Protein AF-A0A968IS50-F1 (afdb_monomer_lite)

pLDDT: mean 75.85, std 24.73, range [32.38, 98.12]

Structure (mmCIF, N/CA/C/O backbone):
data_AF-A0A968IS50-F1
#
_entry.id   AF-A0A968IS50-F1
#
loop_
_atom_site.group_PDB
_atom_site.id
_atom_site.type_symbol
_atom_site.label_atom_id
_atom_site.label_alt_id
_atom_site.label_comp_id
_atom_site.label_asym_id
_atom_site.label_entity_id
_atom_site.label_seq_id
_atom_site.pdbx_PDB_ins_code
_atom_site.Cartn_x
_atom_site.Cartn_y
_atom_site.Cartn_z
_atom_site.occupancy
_atom_site.B_iso_or_equiv
_atom_site.auth_seq_id
_atom_site.auth_comp_id
_atom_site.auth_asym_id
_atom_site.auth_atom_id
_atom_site.pdbx_PDB_model_num
ATOM 1 N N . MET A 1 1 ? 57.227 -12.749 28.301 1.00 44.41 1 MET A N 1
ATOM 2 C CA . MET A 1 1 ? 56.629 -11.905 27.247 1.00 44.41 1 MET A CA 1
ATOM 3 C C . MET A 1 1 ? 55.678 -12.750 26.405 1.00 44.41 1 MET A C 1
ATOM 5 O O . MET A 1 1 ? 56.163 -13.455 25.531 1.00 44.41 1 MET A O 1
ATOM 9 N N . PRO A 1 2 ? 54.362 -12.760 26.683 1.00 42.28 2 PRO A N 1
ATOM 10 C CA . PRO A 1 2 ? 53.394 -13.285 25.722 1.00 42.28 2 PRO A CA 1
ATOM 11 C C . PRO A 1 2 ? 52.249 -12.286 25.500 1.00 42.28 2 PRO A C 1
ATOM 13 O O . PRO A 1 2 ? 51.474 -12.043 26.417 1.00 42.28 2 PRO A O 1
ATOM 16 N N . ASN A 1 3 ? 52.130 -11.700 24.305 1.00 40.44 3 ASN A N 1
ATOM 17 C CA . ASN A 1 3 ? 50.865 -11.103 23.854 1.00 40.44 3 ASN A CA 1
ATOM 18 C C . ASN A 1 3 ? 50.879 -10.799 22.346 1.00 40.44 3 ASN A C 1
ATOM 20 O O . ASN A 1 3 ? 50.927 -9.649 21.933 1.00 40.44 3 ASN A O 1
ATOM 24 N N . GLU A 1 4 ? 50.805 -11.839 21.513 1.00 49.12 4 GLU A N 1
ATOM 25 C CA . GLU A 1 4 ? 50.545 -11.689 20.066 1.00 49.12 4 GLU A CA 1
ATOM 26 C C . GLU A 1 4 ? 49.512 -12.695 19.522 1.00 49.12 4 GLU A C 1
ATOM 28 O O . GLU A 1 4 ? 49.419 -12.933 18.323 1.00 49.12 4 GLU A O 1
ATOM 33 N N . VAL A 1 5 ? 48.666 -13.272 20.385 1.00 49.69 5 VAL A N 1
ATOM 34 C CA . VAL A 1 5 ? 47.611 -14.217 19.949 1.00 49.69 5 VAL A CA 1
ATOM 35 C C . VAL A 1 5 ? 46.210 -13.575 19.929 1.00 49.69 5 VAL A C 1
ATOM 37 O O . VAL A 1 5 ? 45.271 -14.131 19.369 1.00 49.69 5 VAL A O 1
ATOM 40 N N . SER A 1 6 ? 46.049 -12.347 20.434 1.00 51.12 6 SER A N 1
ATOM 41 C CA . SER A 1 6 ? 44.728 -11.733 20.666 1.00 51.12 6 SER A CA 1
ATOM 42 C C . SER A 1 6 ? 44.256 -10.748 19.579 1.00 51.12 6 SER A C 1
ATOM 44 O O . SER A 1 6 ? 43.566 -9.777 19.872 1.00 51.12 6 SER A O 1
ATOM 46 N N . GLN A 1 7 ? 44.638 -10.949 18.311 1.00 45.88 7 GLN A N 1
ATOM 47 C CA . GLN A 1 7 ? 44.128 -10.117 17.199 1.00 45.88 7 GLN A CA 1
ATOM 48 C C . GLN A 1 7 ? 43.572 -10.898 15.997 1.00 45.88 7 GLN A C 1
ATOM 50 O O . GLN A 1 7 ? 42.882 -10.309 15.165 1.00 45.88 7 GLN A O 1
ATOM 55 N N . LYS A 1 8 ? 43.778 -12.221 15.908 1.00 42.91 8 LYS A N 1
ATOM 56 C CA . LYS A 1 8 ? 43.176 -13.038 14.834 1.00 42.91 8 LYS A CA 1
ATOM 57 C C . LYS A 1 8 ? 41.708 -13.403 15.098 1.00 42.91 8 LYS A C 1
ATOM 59 O O . LYS A 1 8 ? 40.912 -13.370 14.166 1.00 42.91 8 LYS A O 1
ATOM 64 N N . GLY A 1 9 ? 41.320 -13.612 16.360 1.00 37.09 9 GLY A N 1
ATOM 65 C CA . GLY A 1 9 ? 39.945 -13.994 16.725 1.00 37.09 9 GLY A CA 1
ATOM 66 C C . GLY A 1 9 ? 38.881 -12.914 16.481 1.00 37.09 9 GLY A C 1
ATOM 67 O O . GLY A 1 9 ? 37.734 -13.236 16.204 1.00 37.09 9 GLY A O 1
ATOM 68 N N . GLN A 1 10 ? 39.248 -11.627 16.491 1.00 39.91 10 GLN A N 1
ATOM 69 C CA . GLN A 1 10 ? 38.284 -10.531 16.295 1.00 39.91 10 GLN A CA 1
ATOM 70 C C . GLN A 1 10 ? 38.042 -10.154 14.823 1.00 39.91 10 GLN A C 1
ATOM 72 O O . GLN A 1 10 ? 37.108 -9.405 14.526 1.00 39.91 10 GLN A O 1
ATOM 77 N N . LYS A 1 11 ? 38.871 -10.641 13.888 1.00 40.41 11 LYS A N 1
ATOM 78 C CA . LYS A 1 11 ? 38.694 -10.385 12.448 1.00 40.41 11 LYS A CA 1
ATOM 79 C C . LYS A 1 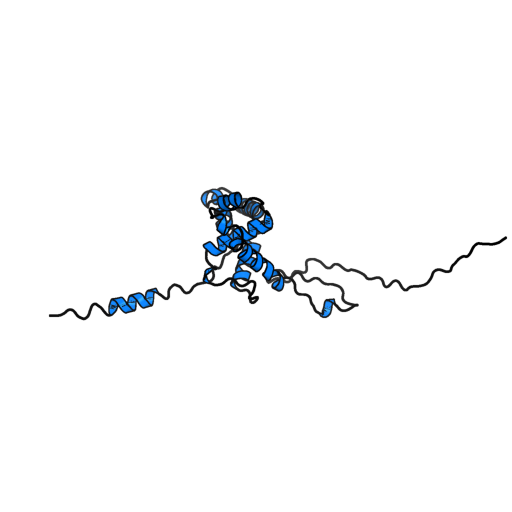11 ? 37.790 -11.423 11.781 1.00 40.41 11 LYS A C 1
ATOM 81 O O . LYS A 1 11 ? 37.026 -11.058 10.893 1.00 40.41 11 LYS A O 1
ATOM 86 N N . GLU A 1 12 ? 37.811 -12.665 12.256 1.00 41.47 12 GLU A N 1
ATOM 87 C CA . GLU A 1 12 ? 36.951 -13.739 11.739 1.00 41.47 12 GLU A CA 1
ATOM 88 C C . GLU A 1 12 ? 35.520 -13.647 12.297 1.00 41.47 12 GLU A C 1
ATOM 90 O O . GLU A 1 12 ? 34.552 -13.814 11.554 1.00 41.47 12 GLU A O 1
ATOM 95 N N . GLU A 1 13 ? 35.351 -13.222 13.553 1.00 40.06 13 GLU A N 1
ATOM 96 C CA . GLU A 1 13 ? 34.021 -13.032 14.154 1.00 40.06 13 GLU A CA 1
ATOM 97 C C . GLU A 1 13 ? 33.246 -11.847 13.538 1.00 40.06 13 GLU A C 1
ATOM 99 O O . GLU A 1 13 ? 32.019 -11.873 13.429 1.00 40.06 13 GLU A O 1
ATOM 104 N N . LYS A 1 14 ? 33.954 -10.836 13.012 1.00 43.31 14 LYS A N 1
ATOM 105 C CA . LYS A 1 14 ? 33.337 -9.728 12.256 1.00 43.31 14 LYS A CA 1
ATOM 106 C C . LYS A 1 14 ? 32.993 -10.083 10.808 1.00 43.31 14 LYS A C 1
ATOM 108 O O . LYS A 1 14 ? 32.158 -9.405 10.213 1.00 43.31 14 LYS A O 1
ATOM 113 N N . GLN A 1 15 ? 33.587 -11.133 10.241 1.00 42.47 15 GLN A N 1
ATOM 114 C CA . GLN A 1 15 ? 33.225 -11.616 8.905 1.00 42.47 15 GLN A CA 1
ATOM 115 C C . GLN A 1 15 ? 32.033 -12.579 8.948 1.00 42.47 15 GLN A C 1
ATOM 117 O O . GLN A 1 15 ? 31.202 -12.554 8.043 1.00 42.47 15 GLN A O 1
ATOM 122 N N . HIS A 1 16 ? 31.859 -13.333 10.037 1.00 38.19 16 HIS A N 1
ATOM 123 C CA . HIS A 1 16 ? 30.735 -14.264 10.179 1.00 38.19 16 HIS A CA 1
ATOM 124 C C . HIS A 1 16 ? 29.409 -13.598 10.605 1.00 38.19 16 HIS A C 1
ATOM 126 O O . HIS A 1 16 ? 28.332 -14.155 10.379 1.00 38.19 16 HIS A O 1
ATOM 132 N N . LEU A 1 17 ? 29.462 -12.378 11.157 1.00 39.44 17 LEU A N 1
ATOM 133 C CA . LEU A 1 17 ? 28.282 -11.567 11.495 1.00 39.44 17 LEU A CA 1
ATOM 134 C C . LEU A 1 17 ? 27.829 -10.624 10.359 1.00 39.44 17 LEU A C 1
ATOM 136 O O . LEU A 1 17 ? 26.846 -9.905 10.516 1.00 39.44 17 LEU A O 1
ATOM 140 N N . SER A 1 18 ? 28.520 -10.640 9.212 1.00 42.34 18 SER A N 1
ATOM 141 C CA . SER A 1 18 ? 28.126 -9.922 7.986 1.00 42.34 18 SER A CA 1
ATOM 142 C C . SER A 1 18 ? 27.192 -10.756 7.089 1.00 42.34 18 SER A C 1
ATOM 144 O O . SER A 1 18 ? 26.430 -10.218 6.288 1.00 42.34 18 SER A O 1
ATOM 146 N N . SER A 1 19 ? 27.159 -12.077 7.284 1.00 42.00 19 SER A N 1
ATOM 147 C CA . SER A 1 19 ? 26.345 -13.015 6.494 1.00 42.00 19 SER A CA 1
ATOM 148 C C . SER A 1 19 ? 24.896 -13.176 6.984 1.00 42.00 19 SER A C 1
ATOM 150 O O . SER A 1 19 ? 24.180 -14.044 6.497 1.00 42.00 19 SER A O 1
ATOM 152 N N . ARG A 1 20 ? 24.431 -12.345 7.933 1.00 41.56 20 ARG A N 1
ATOM 153 C CA . ARG A 1 20 ? 23.026 -12.315 8.401 1.00 41.56 20 ARG A CA 1
ATOM 154 C C . ARG A 1 20 ? 22.131 -11.292 7.688 1.00 41.56 20 ARG A C 1
ATOM 156 O O . ARG A 1 20 ? 20.961 -11.190 8.029 1.00 41.56 20 ARG A O 1
ATOM 163 N N . ASN A 1 21 ? 22.646 -10.584 6.682 1.00 45.53 21 ASN A N 1
ATOM 164 C CA . ASN A 1 21 ? 21.841 -9.804 5.733 1.00 45.53 21 ASN A CA 1
ATOM 165 C C . ASN A 1 21 ? 21.708 -10.551 4.399 1.00 45.53 21 ASN A C 1
ATOM 167 O O . ASN A 1 21 ? 21.919 -9.987 3.326 1.00 45.53 21 ASN A O 1
ATOM 171 N N . VAL A 1 22 ? 21.353 -11.834 4.457 1.00 48.97 22 VAL A N 1
ATOM 172 C CA . VAL A 1 22 ? 20.639 -12.435 3.331 1.00 48.97 22 VAL A CA 1
ATOM 173 C C . VAL A 1 22 ? 19.292 -11.721 3.324 1.00 48.97 22 VAL A C 1
ATOM 175 O O . VAL A 1 22 ? 18.527 -11.826 4.278 1.00 48.97 22 VAL A O 1
ATOM 178 N N . LEU A 1 23 ? 19.107 -10.843 2.341 1.00 53.31 23 LEU A N 1
ATOM 179 C CA . LEU A 1 23 ? 17.986 -9.914 2.227 1.00 53.31 23 LEU A CA 1
ATOM 180 C C . LEU A 1 23 ? 16.688 -10.677 1.924 1.00 53.31 23 LEU A C 1
ATOM 182 O O . LEU A 1 23 ? 16.150 -10.548 0.833 1.00 53.31 23 LEU A O 1
ATOM 186 N N . ASP A 1 24 ? 16.200 -11.502 2.846 1.00 59.88 24 ASP A N 1
ATOM 187 C CA . ASP A 1 24 ? 14.979 -12.268 2.628 1.00 59.88 24 ASP A CA 1
ATOM 188 C C . ASP A 1 24 ? 13.841 -11.323 2.245 1.00 59.88 24 ASP A C 1
ATOM 190 O O . ASP A 1 24 ? 13.518 -10.362 2.953 1.00 59.88 24 ASP A O 1
ATOM 194 N N . ALA A 1 25 ? 13.272 -11.588 1.070 1.00 67.50 25 ALA A N 1
ATOM 195 C CA . ALA A 1 25 ? 12.112 -10.884 0.573 1.00 67.50 25 ALA A CA 1
ATOM 196 C C . ALA A 1 25 ? 11.039 -10.877 1.662 1.00 67.50 25 ALA A C 1
ATOM 198 O O . ALA A 1 25 ? 10.717 -11.909 2.253 1.00 67.50 25 ALA A O 1
ATOM 199 N N . MET A 1 26 ? 10.479 -9.705 1.947 1.00 85.06 26 MET A N 1
ATOM 200 C CA . MET A 1 26 ? 9.452 -9.582 2.969 1.00 85.06 26 MET A CA 1
ATOM 201 C C . MET A 1 26 ? 8.155 -10.257 2.506 1.00 85.06 26 MET A C 1
ATOM 203 O O . MET A 1 26 ? 7.334 -9.643 1.822 1.00 85.06 26 MET A O 1
ATOM 207 N N . PHE A 1 27 ? 7.957 -11.514 2.895 1.00 87.69 27 PHE A N 1
ATOM 208 C CA . PHE A 1 27 ? 6.706 -12.236 2.686 1.00 87.69 27 PHE A CA 1
ATOM 209 C C . PHE A 1 27 ? 5.694 -11.852 3.759 1.00 87.69 27 PHE A C 1
ATOM 211 O O . PHE A 1 27 ? 5.976 -11.914 4.955 1.00 87.69 27 PHE A O 1
ATOM 218 N N . LEU A 1 28 ? 4.503 -11.447 3.324 1.00 93.75 28 LEU A N 1
ATOM 219 C CA . LEU A 1 28 ? 3.437 -11.012 4.216 1.00 93.75 28 LEU A CA 1
ATOM 220 C C . LEU A 1 28 ? 2.213 -11.882 4.016 1.00 93.75 28 LEU A C 1
ATOM 222 O O . LEU A 1 28 ? 1.674 -11.971 2.913 1.00 93.75 28 LEU A O 1
ATOM 226 N N . SER A 1 29 ? 1.745 -12.489 5.103 1.00 96.38 29 SER A N 1
ATOM 227 C CA . SER A 1 29 ? 0.435 -13.121 5.095 1.00 96.38 29 SER A CA 1
ATOM 228 C C . SER A 1 29 ? -0.663 -12.050 4.992 1.00 96.38 29 SER A C 1
ATOM 230 O O . SER A 1 29 ? -0.458 -10.896 5.393 1.00 96.38 29 SER A O 1
ATOM 232 N N . PRO A 1 30 ? -1.886 -12.410 4.565 1.00 97.44 30 PRO A N 1
ATOM 233 C CA . PRO A 1 30 ? -3.025 -11.493 4.610 1.00 97.44 30 PRO A CA 1
ATOM 234 C C . PRO A 1 30 ? -3.286 -10.922 6.014 1.00 97.44 30 PRO A C 1
ATOM 236 O O . PRO A 1 30 ? -3.837 -9.830 6.157 1.00 97.44 30 PRO A O 1
ATOM 239 N N . ASN A 1 31 ? -2.902 -11.653 7.067 1.00 97.12 31 ASN A N 1
ATOM 240 C CA . ASN A 1 31 ? -3.014 -11.173 8.437 1.00 97.12 31 ASN A CA 1
ATOM 241 C C . ASN A 1 31 ? -1.972 -10.095 8.758 1.00 97.12 31 ASN A C 1
ATOM 243 O O . ASN A 1 31 ? -2.325 -9.082 9.359 1.00 97.12 31 ASN A O 1
ATOM 247 N N . ASP A 1 32 ? -0.727 -10.274 8.314 1.00 96.94 32 ASP A N 1
ATOM 248 C CA . ASP A 1 32 ? 0.326 -9.269 8.488 1.00 96.94 32 ASP A CA 1
ATOM 249 C C . ASP A 1 32 ? -0.030 -7.976 7.761 1.00 96.94 32 ASP A C 1
ATOM 251 O O . ASP A 1 32 ? 0.090 -6.890 8.328 1.00 96.94 32 ASP A O 1
ATOM 255 N N . VAL A 1 33 ? -0.543 -8.092 6.533 1.00 97.94 33 VAL A N 1
ATOM 256 C CA . VAL A 1 33 ? -1.025 -6.952 5.747 1.00 97.94 33 VAL A CA 1
ATOM 257 C C . VAL A 1 33 ? -2.147 -6.215 6.471 1.00 97.94 33 VAL A C 1
ATOM 259 O O . VAL A 1 33 ? -2.103 -4.988 6.568 1.00 97.94 33 VAL A O 1
ATOM 262 N N . LEU A 1 34 ? -3.134 -6.942 7.010 1.00 98.12 34 LEU A N 1
ATOM 263 C CA . LEU A 1 34 ? -4.233 -6.347 7.771 1.00 98.12 34 LEU A CA 1
ATOM 264 C C . LEU A 1 34 ? -3.706 -5.556 8.975 1.00 98.12 34 LEU A C 1
ATOM 266 O O . LEU A 1 34 ? -4.045 -4.383 9.135 1.00 98.12 34 LEU A O 1
ATOM 270 N N . MET A 1 35 ? -2.859 -6.190 9.788 1.00 97.50 35 MET A N 1
ATOM 271 C CA . MET A 1 35 ? -2.315 -5.609 11.016 1.00 97.50 35 MET A CA 1
ATOM 272 C C . MET A 1 35 ? -1.467 -4.365 10.730 1.00 97.50 35 MET A C 1
ATOM 274 O O . MET A 1 35 ? -1.686 -3.308 11.329 1.00 97.50 35 MET A O 1
ATOM 278 N N . ARG A 1 36 ? -0.519 -4.477 9.790 1.00 97.31 36 ARG A N 1
ATOM 279 C CA . ARG A 1 36 ? 0.416 -3.401 9.426 1.00 97.31 36 ARG A CA 1
ATOM 280 C C . ARG A 1 36 ? -0.291 -2.255 8.713 1.00 97.31 36 ARG A C 1
ATOM 282 O O . ARG A 1 36 ? -0.082 -1.101 9.068 1.00 97.31 36 ARG A O 1
ATOM 289 N N . GLY A 1 37 ? -1.177 -2.554 7.762 1.00 97.12 37 GLY A N 1
ATOM 290 C CA . GLY A 1 37 ? -1.924 -1.530 7.034 1.00 97.12 37 GLY A CA 1
ATOM 291 C C . GLY A 1 37 ? -2.806 -0.684 7.950 1.00 97.12 37 GLY A C 1
ATOM 292 O O . GLY A 1 37 ? -2.776 0.540 7.871 1.00 97.12 37 GLY A O 1
ATOM 293 N N . LEU A 1 38 ? -3.532 -1.311 8.882 1.00 97.50 38 LEU A N 1
ATOM 294 C CA . LEU A 1 38 ? -4.309 -0.571 9.883 1.00 97.50 38 LEU A CA 1
ATOM 295 C C . LEU A 1 38 ? -3.406 0.267 10.800 1.00 97.50 38 LEU A C 1
ATOM 297 O O . LEU A 1 38 ? -3.716 1.429 11.073 1.00 97.50 38 LEU A O 1
ATOM 301 N N . ASN A 1 39 ? -2.253 -0.272 11.200 1.00 97.12 39 ASN A N 1
ATOM 302 C CA . ASN A 1 39 ? -1.281 0.472 11.994 1.00 97.12 39 ASN A CA 1
ATOM 303 C C . ASN A 1 39 ? -0.765 1.723 11.254 1.00 97.12 39 ASN A C 1
ATOM 305 O O . ASN A 1 39 ? -0.674 2.798 11.842 1.00 97.12 39 ASN A O 1
ATOM 309 N N . PHE A 1 40 ? -0.508 1.628 9.945 1.00 96.50 40 PHE A N 1
ATOM 310 C CA . PHE A 1 40 ? -0.043 2.760 9.134 1.00 96.50 40 PHE A CA 1
ATOM 311 C C . PHE A 1 40 ? -1.039 3.917 9.032 1.00 96.50 40 PHE A C 1
ATOM 313 O O . PHE A 1 40 ? -0.609 5.035 8.762 1.00 96.50 40 PHE A O 1
ATOM 320 N N . VAL A 1 41 ? -2.334 3.673 9.252 1.00 94.38 41 VAL A N 1
ATOM 321 C CA . VAL A 1 41 ? -3.384 4.709 9.253 1.00 94.38 41 VAL A CA 1
ATOM 322 C C . VAL A 1 41 ? -3.821 5.119 10.667 1.00 94.38 41 VAL A C 1
ATOM 324 O O . VAL A 1 41 ? -4.882 5.722 10.834 1.00 94.38 41 VAL A O 1
ATOM 327 N N . GLY A 1 42 ? -3.022 4.792 11.691 1.00 93.75 42 GLY A N 1
ATOM 328 C CA . GLY A 1 42 ? -3.241 5.209 13.083 1.00 93.75 42 GLY A CA 1
ATOM 329 C C . GLY A 1 42 ? -4.180 4.308 13.897 1.00 93.75 42 GLY A C 1
ATOM 330 O O . GLY A 1 42 ? -4.581 4.663 15.014 1.00 93.75 42 GLY A O 1
ATOM 331 N N . LEU A 1 43 ? -4.544 3.140 13.361 1.00 94.44 43 LEU A N 1
ATOM 332 C CA . LEU A 1 43 ? -5.279 2.103 14.081 1.00 94.44 43 LEU A CA 1
ATOM 333 C C . LEU A 1 43 ? -4.273 1.100 14.651 1.00 94.44 43 LEU A C 1
ATOM 335 O O . LEU A 1 43 ? -4.016 0.059 14.056 1.00 94.44 43 LEU A O 1
ATOM 339 N N . ASP A 1 44 ? -3.682 1.445 15.794 1.00 94.06 44 ASP A N 1
ATOM 340 C CA . ASP A 1 44 ? -2.703 0.611 16.498 1.00 94.06 44 ASP A CA 1
ATOM 341 C C . ASP A 1 44 ? -3.257 -0.767 16.916 1.00 94.06 44 ASP A C 1
ATOM 343 O O . ASP A 1 44 ? -4.464 -1.025 16.902 1.00 94.06 44 ASP A O 1
ATOM 347 N N . VAL A 1 45 ? -2.350 -1.664 17.312 1.00 93.88 45 VAL A N 1
ATOM 348 C CA . VAL A 1 45 ? -2.665 -3.048 17.710 1.00 93.88 45 VAL A CA 1
ATOM 349 C C . VAL A 1 45 ? -3.712 -3.102 18.829 1.00 93.88 45 VAL A C 1
ATOM 351 O O . VAL A 1 45 ? -4.625 -3.926 18.780 1.00 93.88 45 VAL A O 1
ATOM 354 N N . SER A 1 46 ? -3.644 -2.186 19.797 1.00 95.69 46 SER A N 1
ATOM 355 C CA . SER A 1 46 ? -4.588 -2.120 20.916 1.00 95.69 46 SER A CA 1
ATOM 356 C C . SER A 1 46 ? -6.001 -1.756 20.449 1.00 95.69 46 SER A C 1
ATOM 358 O O . SER A 1 46 ? -6.979 -2.341 20.912 1.00 95.69 46 SER A O 1
ATOM 360 N N . LYS A 1 47 ? -6.144 -0.822 19.501 1.00 95.19 47 LYS A N 1
ATOM 361 C CA . LYS A 1 47 ? -7.434 -0.475 18.877 1.00 95.19 47 LYS A CA 1
ATOM 362 C C . LYS A 1 47 ? -7.974 -1.609 18.013 1.00 95.19 47 LYS A C 1
ATOM 364 O O . LYS A 1 47 ? -9.189 -1.808 17.967 1.00 95.19 47 LYS A O 1
ATOM 369 N N . GLN A 1 48 ? -7.092 -2.336 17.331 1.00 95.62 48 GLN A N 1
ATOM 370 C CA . GLN A 1 48 ? -7.465 -3.486 16.510 1.00 95.62 48 GLN A CA 1
ATOM 371 C C . GLN A 1 48 ? -7.978 -4.652 17.365 1.00 95.62 48 GLN A C 1
ATOM 373 O O . GLN A 1 48 ? -8.977 -5.263 16.993 1.00 95.62 48 GLN A O 1
ATOM 378 N N . ALA A 1 49 ? -7.354 -4.920 18.517 1.00 96.06 49 ALA A N 1
ATOM 379 C CA . ALA A 1 49 ? -7.732 -6.006 19.425 1.00 96.06 49 ALA A CA 1
ATOM 380 C C . ALA A 1 49 ? -9.103 -5.805 20.099 1.00 96.06 49 ALA A C 1
ATOM 382 O O . ALA A 1 49 ? -9.753 -6.771 20.485 1.00 96.06 49 ALA A O 1
ATOM 383 N N . LYS A 1 50 ? -9.573 -4.555 20.211 1.00 96.25 50 LYS A N 1
ATOM 384 C CA . LYS A 1 50 ? -10.877 -4.212 20.811 1.00 96.25 50 LYS A CA 1
ATOM 385 C C . LYS A 1 50 ? -12.080 -4.531 19.925 1.00 96.25 50 LYS A C 1
ATOM 387 O O . LYS A 1 50 ? -13.215 -4.371 20.366 1.00 96.25 50 LYS A O 1
ATOM 392 N N . VAL A 1 51 ? -11.866 -4.907 18.665 1.00 96.12 51 VAL A N 1
ATOM 393 C CA . VAL A 1 51 ? -12.951 -5.164 17.715 1.00 96.12 51 VAL A CA 1
ATOM 394 C C . VAL A 1 51 ? -12.781 -6.512 17.035 1.00 96.12 51 VAL A C 1
ATOM 396 O O . VAL A 1 51 ? -11.686 -7.056 16.924 1.00 96.12 51 VAL A O 1
ATOM 399 N N . GLN A 1 52 ? -13.887 -7.039 16.522 1.00 96.62 52 GLN A N 1
ATOM 400 C CA . GLN A 1 52 ? -13.865 -8.279 15.760 1.00 96.62 52 GLN A CA 1
ATOM 401 C C . GLN A 1 52 ? -13.040 -8.139 14.474 1.00 96.62 52 GLN A C 1
ATOM 403 O O . GLN A 1 52 ? -13.008 -7.084 13.830 1.00 96.62 52 GLN A O 1
ATOM 408 N N . ARG A 1 53 ? -12.447 -9.254 14.035 1.00 96.00 53 ARG A N 1
ATOM 409 C CA . ARG A 1 53 ? -11.674 -9.335 12.788 1.00 96.00 53 ARG A CA 1
ATOM 410 C C . ARG A 1 53 ? -12.447 -8.803 11.577 1.00 96.00 53 ARG A C 1
ATOM 412 O O . ARG A 1 53 ? -11.877 -8.073 10.770 1.00 96.00 53 ARG A O 1
ATOM 419 N N . ALA A 1 54 ? -13.737 -9.124 11.463 1.00 97.50 54 ALA A N 1
ATOM 420 C CA . ALA A 1 54 ? -14.592 -8.644 10.374 1.00 97.50 54 ALA A CA 1
ATOM 421 C C . ALA A 1 54 ? -14.665 -7.106 10.329 1.00 97.50 54 ALA A C 1
ATOM 423 O O . ALA A 1 54 ? -14.575 -6.507 9.255 1.00 97.50 54 ALA A O 1
ATOM 424 N N . THR A 1 55 ? -14.730 -6.456 11.494 1.00 97.88 55 THR A N 1
ATOM 425 C CA . THR A 1 55 ? -14.695 -4.994 11.621 1.00 97.88 55 THR A CA 1
ATOM 426 C C . THR A 1 55 ? -13.354 -4.423 11.168 1.00 97.88 55 THR A C 1
ATOM 428 O O . THR A 1 55 ? -13.331 -3.428 10.444 1.00 97.88 55 THR A O 1
ATOM 431 N N . ASN A 1 56 ? -12.237 -5.061 11.525 1.00 98.00 56 ASN A N 1
ATOM 432 C CA . ASN A 1 56 ? -10.909 -4.652 11.055 1.00 98.00 56 ASN A CA 1
ATOM 433 C C . ASN A 1 56 ? -10.773 -4.784 9.533 1.00 98.00 56 ASN A C 1
ATOM 435 O O . ASN A 1 56 ? -10.297 -3.857 8.884 1.00 98.00 56 ASN A O 1
ATOM 439 N N . ILE A 1 57 ? -11.267 -5.875 8.940 1.00 98.00 57 ILE A N 1
ATOM 440 C CA . ILE A 1 57 ? -11.284 -6.054 7.478 1.00 98.00 57 ILE A CA 1
ATOM 441 C C . ILE A 1 57 ? -12.143 -4.978 6.803 1.00 98.00 57 ILE A C 1
ATOM 443 O O . ILE A 1 57 ? -11.733 -4.410 5.790 1.00 98.00 57 ILE A O 1
ATOM 447 N N . LYS A 1 58 ? -13.315 -4.656 7.368 1.00 98.12 58 LYS A N 1
ATOM 448 C CA . LYS A 1 58 ? -14.172 -3.573 6.864 1.00 98.12 58 LYS A CA 1
ATOM 449 C C . LYS A 1 58 ? -13.434 -2.232 6.891 1.00 98.12 58 LYS A C 1
ATOM 451 O O . LYS A 1 58 ? -13.391 -1.553 5.870 1.00 98.12 58 LYS A O 1
ATOM 456 N N . ARG A 1 59 ? -12.801 -1.882 8.018 1.00 97.50 59 ARG A N 1
ATOM 457 C CA . ARG A 1 59 ? -11.986 -0.659 8.156 1.00 97.50 59 ARG A CA 1
ATOM 458 C C . ARG A 1 59 ? -10.845 -0.618 7.142 1.00 97.50 59 ARG A C 1
ATOM 460 O O . ARG A 1 59 ? -10.652 0.400 6.489 1.00 97.50 59 ARG A O 1
ATOM 467 N N . PHE A 1 60 ? -10.135 -1.730 6.969 1.00 98.12 60 PHE A N 1
ATOM 468 C CA . PHE A 1 60 ? -9.046 -1.844 6.002 1.00 98.12 60 PHE A CA 1
ATOM 469 C C . PHE A 1 60 ? -9.534 -1.540 4.581 1.00 98.12 60 PHE A C 1
ATOM 471 O O . PHE A 1 60 ? -8.966 -0.692 3.896 1.00 98.12 60 PHE A O 1
ATOM 478 N N . ARG A 1 61 ? -10.646 -2.158 4.163 1.00 97.44 61 ARG A N 1
ATOM 479 C CA . ARG A 1 61 ? -11.258 -1.909 2.849 1.00 97.44 61 ARG A CA 1
ATOM 480 C C . ARG A 1 61 ? -11.696 -0.458 2.666 1.00 97.44 61 ARG A C 1
ATOM 482 O O . ARG A 1 61 ? -11.525 0.077 1.579 1.00 97.44 61 ARG A O 1
ATOM 489 N N . CYS A 1 62 ? -12.199 0.208 3.706 1.00 96.12 62 CYS A N 1
ATOM 490 C CA . CYS A 1 62 ? -12.529 1.634 3.616 1.00 96.12 62 CYS A CA 1
ATOM 491 C C . CYS A 1 62 ? -11.301 2.502 3.286 1.00 96.12 62 CYS A C 1
ATOM 493 O O . CYS A 1 62 ? -11.440 3.505 2.587 1.00 96.12 62 CYS A O 1
ATOM 495 N N . HIS A 1 63 ? -10.108 2.116 3.751 1.00 95.69 63 HIS A N 1
ATOM 496 C CA . HIS A 1 63 ? -8.870 2.855 3.496 1.00 95.69 63 HIS A CA 1
ATOM 497 C C . HIS A 1 63 ? -8.183 2.488 2.180 1.00 95.69 63 HIS A C 1
ATOM 499 O O . HIS A 1 63 ? -7.600 3.370 1.559 1.00 95.69 63 HIS A O 1
ATOM 505 N N . TYR A 1 64 ? -8.234 1.228 1.750 1.00 96.50 64 TYR A N 1
ATOM 506 C CA . TYR A 1 64 ? -7.437 0.754 0.609 1.00 96.50 64 TYR A CA 1
ATOM 507 C C . TYR A 1 64 ? -8.264 0.279 -0.591 1.00 96.50 64 TYR A C 1
ATOM 509 O O . TYR A 1 64 ? -7.696 -0.052 -1.629 1.00 96.50 64 TYR A O 1
ATOM 517 N N . GLY A 1 65 ? -9.586 0.161 -0.457 1.00 95.94 65 GLY A N 1
ATOM 518 C CA . GLY A 1 65 ? -10.488 -0.384 -1.480 1.00 95.94 65 GLY A CA 1
ATOM 519 C C . GLY A 1 65 ? -10.375 -1.897 -1.712 1.00 95.94 65 GLY A C 1
ATOM 520 O O . GLY A 1 65 ? -11.337 -2.524 -2.144 1.00 95.94 65 GLY A O 1
ATOM 521 N N . SER A 1 66 ? -9.233 -2.500 -1.381 1.00 95.38 66 SER A N 1
ATOM 522 C CA . SER A 1 66 ? -8.912 -3.914 -1.620 1.00 95.38 66 SER A CA 1
ATOM 523 C C . SER A 1 66 ? -8.936 -4.736 -0.329 1.00 95.38 66 SER A C 1
ATOM 525 O O . SER A 1 66 ? -8.865 -4.191 0.778 1.00 95.38 66 SER A O 1
ATOM 527 N N . SER A 1 67 ? -9.056 -6.063 -0.444 1.00 96.94 67 SER A N 1
ATOM 528 C CA . SER A 1 67 ? -8.926 -6.939 0.723 1.00 96.94 67 SER A CA 1
ATOM 529 C C . SER A 1 67 ? -7.454 -7.118 1.125 1.00 96.94 67 SER A C 1
ATOM 531 O O . SER A 1 67 ? -6.572 -6.971 0.280 1.00 96.94 67 SER A O 1
ATOM 533 N N . PRO A 1 68 ? -7.160 -7.479 2.389 1.00 97.62 68 PRO A N 1
ATOM 534 C CA . PRO A 1 68 ? -5.787 -7.771 2.804 1.00 97.62 68 PRO A CA 1
ATOM 535 C C . PRO A 1 68 ? -5.131 -8.899 1.995 1.00 97.62 68 PRO A C 1
ATOM 537 O O . PRO A 1 68 ? -3.919 -8.886 1.816 1.00 97.62 68 PRO A O 1
ATOM 540 N N . LEU A 1 69 ? -5.929 -9.853 1.496 1.00 96.69 69 LEU A N 1
ATOM 541 C CA . LEU A 1 69 ? -5.454 -10.926 0.623 1.00 96.69 69 LEU A CA 1
ATOM 542 C C . LEU A 1 69 ? -4.9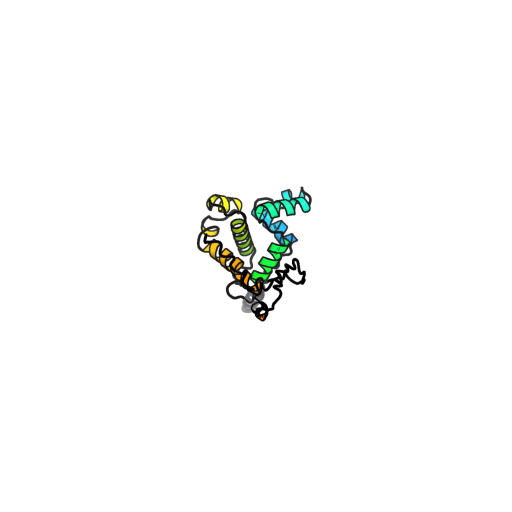85 -10.373 -0.726 1.00 96.69 69 LEU A C 1
ATOM 544 O O . LEU A 1 69 ? -3.849 -10.627 -1.102 1.00 96.69 69 LEU A O 1
ATOM 548 N N . ASP A 1 70 ? -5.811 -9.565 -1.399 1.00 95.56 70 ASP A N 1
ATOM 549 C CA . ASP A 1 70 ? -5.445 -8.958 -2.690 1.00 95.56 70 ASP A CA 1
ATOM 550 C C . ASP A 1 70 ? -4.144 -8.146 -2.568 1.00 95.56 70 ASP A C 1
ATOM 552 O O . ASP A 1 70 ? -3.252 -8.240 -3.402 1.00 95.56 70 ASP A O 1
ATOM 556 N N . ILE A 1 71 ? -4.011 -7.363 -1.494 1.00 97.25 71 ILE A N 1
ATOM 557 C CA . ILE A 1 71 ? -2.815 -6.554 -1.235 1.00 97.25 71 ILE A CA 1
ATOM 558 C C . ILE A 1 71 ? -1.582 -7.438 -0.986 1.00 97.25 71 ILE A C 1
ATOM 560 O O . ILE A 1 71 ? -0.496 -7.101 -1.454 1.00 97.25 71 ILE A O 1
ATOM 564 N N . ALA A 1 72 ? -1.736 -8.560 -0.273 1.00 96.62 72 ALA A N 1
ATOM 565 C CA . ALA A 1 72 ? -0.656 -9.523 -0.053 1.00 96.62 72 ALA A CA 1
ATOM 566 C C . ALA A 1 72 ? -0.189 -10.161 -1.371 1.00 96.62 72 ALA A C 1
ATOM 568 O O . ALA A 1 72 ? 1.013 -10.256 -1.607 1.00 96.62 72 ALA A O 1
ATOM 569 N N . GLU A 1 73 ? -1.124 -10.535 -2.247 1.00 94.44 73 GLU A N 1
ATOM 570 C CA . GLU A 1 73 ? -0.815 -11.082 -3.574 1.00 94.44 73 GLU A CA 1
ATOM 571 C C . GLU A 1 73 ? -0.113 -10.053 -4.464 1.00 94.44 73 GLU A C 1
ATOM 573 O O . GLU A 1 73 ? 0.911 -10.359 -5.067 1.00 94.44 73 GLU A O 1
ATOM 578 N N . ILE A 1 74 ? -0.603 -8.809 -4.498 1.00 94.81 74 ILE A N 1
ATOM 579 C CA . ILE A 1 74 ? 0.031 -7.731 -5.270 1.00 94.81 74 ILE A CA 1
ATOM 580 C C . ILE A 1 74 ? 1.451 -7.469 -4.758 1.00 94.81 74 ILE A C 1
ATOM 582 O O . ILE A 1 74 ? 2.374 -7.314 -5.554 1.00 94.81 74 ILE A O 1
ATOM 586 N N . TRP A 1 75 ? 1.647 -7.427 -3.439 1.00 96.50 75 TRP A N 1
ATOM 587 C CA . TRP A 1 75 ? 2.975 -7.252 -2.856 1.00 96.50 75 TRP A CA 1
ATOM 588 C C . TRP A 1 75 ? 3.915 -8.409 -3.213 1.00 96.50 75 TRP A C 1
ATOM 590 O O . TRP A 1 75 ? 5.040 -8.173 -3.652 1.00 96.50 75 TRP A O 1
ATOM 600 N N . PHE A 1 76 ? 3.443 -9.652 -3.084 1.00 94.38 76 PHE A N 1
ATOM 601 C CA . PHE A 1 76 ? 4.193 -10.841 -3.482 1.00 94.38 76 PHE A CA 1
ATOM 602 C C . PHE A 1 76 ? 4.615 -10.768 -4.953 1.00 94.38 76 PHE A C 1
ATOM 604 O O . PHE A 1 76 ? 5.786 -10.993 -5.272 1.00 94.38 76 PHE A O 1
ATOM 611 N N . ASP A 1 77 ? 3.681 -10.382 -5.822 1.00 93.44 77 ASP A N 1
ATOM 612 C CA . ASP A 1 77 ? 3.913 -10.215 -7.248 1.00 93.44 77 ASP A CA 1
ATOM 613 C C . ASP A 1 77 ? 4.937 -9.120 -7.537 1.00 93.44 77 ASP A C 1
ATOM 615 O O . ASP A 1 77 ? 5.798 -9.316 -8.382 1.00 93.44 77 ASP A O 1
ATOM 619 N N . LEU A 1 78 ? 4.929 -7.993 -6.823 1.00 94.25 78 LEU A N 1
ATOM 620 C CA . LEU A 1 78 ? 5.969 -6.970 -6.983 1.00 94.25 78 LEU A CA 1
ATOM 621 C C . LEU A 1 78 ? 7.361 -7.486 -6.589 1.00 94.25 78 LEU A C 1
ATOM 623 O O . LEU A 1 78 ? 8.348 -7.148 -7.247 1.00 94.25 78 LEU A O 1
ATOM 627 N N . CYS A 1 79 ? 7.458 -8.301 -5.537 1.00 93.81 79 CYS A N 1
ATOM 628 C CA . CYS A 1 79 ? 8.729 -8.875 -5.089 1.00 93.81 79 CYS A CA 1
ATOM 629 C C . CYS A 1 79 ? 9.284 -9.923 -6.073 1.00 93.81 79 CYS A C 1
ATOM 631 O O . CYS A 1 79 ? 10.502 -10.004 -6.253 1.00 93.81 79 CYS A O 1
ATOM 633 N N . HIS A 1 80 ? 8.403 -10.691 -6.725 1.00 90.06 80 HIS A N 1
ATOM 634 C CA . HIS A 1 80 ? 8.762 -11.875 -7.521 1.00 90.06 80 HIS A CA 1
ATOM 635 C C . HIS A 1 80 ? 8.431 -11.765 -9.012 1.00 90.06 80 HIS A C 1
ATOM 637 O O . HIS A 1 80 ? 8.621 -12.730 -9.741 1.00 90.06 80 HIS A O 1
ATOM 643 N N . ALA A 1 81 ? 7.947 -10.617 -9.485 1.00 87.88 81 ALA A N 1
ATOM 644 C CA . ALA A 1 81 ? 7.579 -10.442 -10.883 1.00 87.88 81 ALA A CA 1
ATOM 645 C C . ALA A 1 81 ? 8.765 -10.698 -11.819 1.00 87.88 81 ALA A C 1
ATOM 647 O O . ALA A 1 81 ? 9.845 -10.124 -11.655 1.00 87.88 81 ALA A O 1
ATOM 648 N N . ASP A 1 82 ? 8.505 -11.462 -12.877 1.00 87.94 82 ASP A N 1
ATOM 649 C CA . ASP A 1 82 ? 9.406 -11.593 -14.027 1.00 87.94 82 ASP A CA 1
ATOM 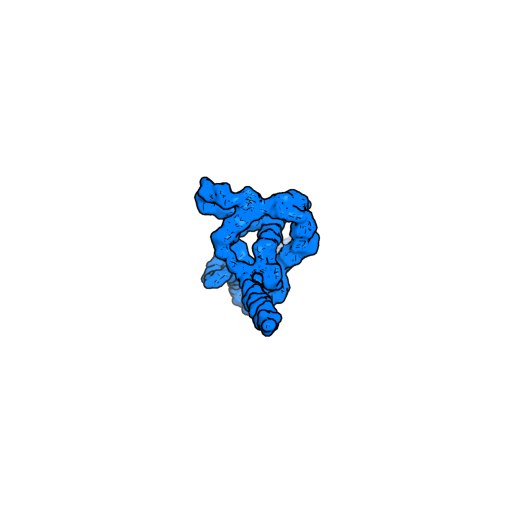650 C C . ASP A 1 82 ? 9.429 -10.311 -14.876 1.00 87.94 82 ASP A C 1
ATOM 652 O O . ASP A 1 82 ? 10.389 -10.016 -15.587 1.00 87.94 82 ASP A O 1
ATOM 656 N N . ILE A 1 83 ? 8.371 -9.499 -14.773 1.00 89.38 83 ILE A N 1
ATOM 657 C CA . ILE A 1 83 ? 8.256 -8.215 -15.461 1.00 89.38 83 ILE A CA 1
ATOM 658 C C . ILE A 1 83 ? 9.212 -7.217 -14.801 1.00 89.38 83 ILE A C 1
ATOM 660 O O . ILE A 1 83 ? 8.932 -6.691 -13.723 1.00 89.38 83 ILE A O 1
ATOM 664 N N . VAL A 1 84 ? 10.307 -6.888 -15.493 1.00 90.19 84 VAL A N 1
ATOM 665 C CA . VAL A 1 84 ? 11.346 -5.948 -15.022 1.00 90.19 84 VAL A CA 1
ATOM 666 C C . VAL A 1 84 ? 10.754 -4.613 -14.552 1.00 90.19 84 VAL A C 1
ATOM 668 O O . VAL A 1 84 ? 11.177 -4.067 -13.536 1.00 90.19 84 VAL A O 1
ATOM 671 N N . ALA A 1 85 ? 9.736 -4.104 -15.253 1.00 91.81 85 ALA A N 1
ATOM 672 C CA . ALA A 1 85 ? 9.073 -2.846 -14.911 1.00 91.81 85 ALA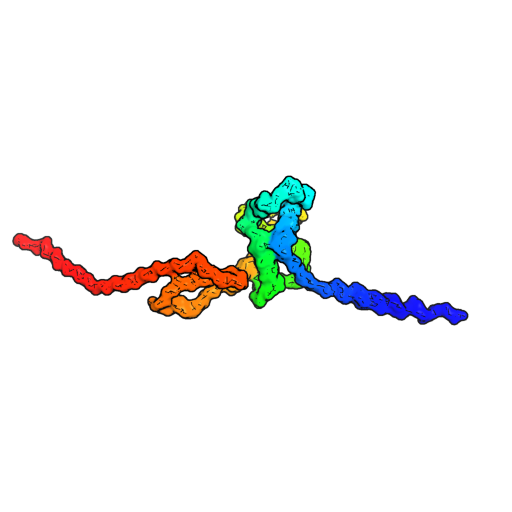 A CA 1
ATOM 673 C C . ALA A 1 85 ? 8.205 -2.910 -13.640 1.00 91.81 85 ALA A C 1
ATOM 675 O O . ALA A 1 85 ? 7.917 -1.861 -13.071 1.00 91.81 85 ALA A O 1
ATOM 676 N N . ALA A 1 86 ? 7.780 -4.101 -13.203 1.00 92.94 86 ALA A N 1
ATOM 677 C CA . ALA A 1 86 ? 7.004 -4.304 -11.978 1.00 92.94 86 ALA A CA 1
ATOM 678 C C . ALA A 1 86 ? 7.894 -4.690 -10.788 1.00 92.94 86 ALA A C 1
ATOM 680 O O . ALA A 1 86 ? 7.607 -4.300 -9.657 1.00 92.94 86 ALA A O 1
ATOM 681 N N . LYS A 1 87 ? 8.991 -5.412 -11.047 1.00 94.25 87 LYS A N 1
ATOM 682 C CA . LYS A 1 87 ? 9.877 -5.938 -10.010 1.00 94.25 87 LYS A CA 1
ATOM 683 C C . LYS A 1 87 ? 10.445 -4.822 -9.127 1.00 94.25 87 LYS A C 1
ATOM 685 O O . LYS A 1 87 ? 11.033 -3.844 -9.612 1.00 94.25 87 LYS A O 1
ATOM 690 N N . ILE A 1 88 ? 10.285 -4.966 -7.812 1.00 94.94 88 ILE A N 1
ATOM 691 C CA . ILE A 1 88 ? 10.942 -4.093 -6.833 1.00 94.94 88 ILE A CA 1
ATOM 692 C C . ILE A 1 88 ? 12.311 -4.661 -6.442 1.00 94.94 88 ILE A C 1
ATOM 694 O O . ILE A 1 88 ? 12.448 -5.872 -6.243 1.00 94.94 88 ILE A O 1
ATOM 698 N N . PRO A 1 89 ? 13.348 -3.812 -6.329 1.00 93.19 89 PRO A N 1
ATOM 699 C CA . PRO A 1 89 ? 14.666 -4.260 -5.910 1.00 93.19 89 PRO A CA 1
ATOM 700 C C . PRO A 1 89 ? 14.633 -4.699 -4.443 1.00 93.19 89 PRO A C 1
ATOM 702 O O . PRO A 1 89 ? 13.889 -4.148 -3.635 1.00 93.19 89 PRO A O 1
ATOM 705 N N . MET A 1 90 ? 15.500 -5.643 -4.083 1.00 90.88 90 MET A N 1
ATOM 706 C CA . MET A 1 90 ? 15.561 -6.255 -2.747 1.00 90.88 90 MET A CA 1
ATOM 707 C C . MET A 1 90 ? 15.688 -5.224 -1.610 1.00 90.88 90 MET A C 1
ATOM 709 O O . MET A 1 90 ? 15.072 -5.368 -0.562 1.00 90.88 90 MET A O 1
ATOM 713 N N . LYS A 1 91 ? 16.397 -4.111 -1.852 1.00 91.81 91 LYS A N 1
ATOM 714 C CA . LYS A 1 91 ? 16.534 -2.990 -0.899 1.00 91.81 91 LYS A CA 1
ATOM 715 C C . LYS A 1 91 ? 15.202 -2.336 -0.496 1.00 91.81 91 LYS A C 1
ATOM 717 O O . LYS A 1 91 ? 15.104 -1.749 0.578 1.00 91.81 91 LYS A O 1
ATOM 722 N N . ASP A 1 92 ? 14.198 -2.408 -1.367 1.00 93.69 92 ASP A N 1
ATOM 723 C CA . ASP A 1 92 ? 12.870 -1.832 -1.163 1.00 93.69 92 ASP A CA 1
ATOM 724 C C . ASP A 1 92 ? 11.855 -2.896 -0.700 1.00 93.69 92 ASP A C 1
ATOM 726 O O . ASP A 1 92 ? 10.714 -2.561 -0.396 1.00 93.69 92 ASP A O 1
ATOM 730 N N . GLN A 1 93 ? 12.262 -4.163 -0.557 1.00 94.62 93 GLN A N 1
ATOM 731 C CA . GLN A 1 93 ? 11.453 -5.251 0.013 1.00 94.62 93 GLN A CA 1
ATOM 732 C C . GLN A 1 93 ? 11.532 -5.248 1.547 1.00 94.62 93 GLN A C 1
ATOM 734 O O . GLN A 1 93 ? 11.770 -6.263 2.190 1.00 94.62 93 GLN A O 1
ATOM 739 N N . THR A 1 94 ? 11.379 -4.068 2.139 1.00 94.81 94 THR A N 1
ATOM 740 C CA . THR A 1 94 ? 11.482 -3.829 3.583 1.00 94.81 94 THR A CA 1
ATOM 741 C C . THR A 1 94 ? 10.164 -3.290 4.122 1.00 94.81 94 THR A C 1
ATOM 743 O O . THR A 1 94 ? 9.322 -2.831 3.353 1.00 94.81 94 THR A O 1
ATOM 746 N N . GLU A 1 95 ? 10.003 -3.231 5.447 1.00 93.88 95 GLU A N 1
ATOM 747 C CA . GLU A 1 95 ? 8.817 -2.620 6.072 1.00 93.88 95 GLU A CA 1
ATOM 748 C C . GLU A 1 95 ? 8.583 -1.180 5.588 1.00 93.88 95 GLU A C 1
ATOM 750 O O . GLU A 1 95 ? 7.452 -0.758 5.342 1.00 93.88 95 GLU A O 1
ATOM 755 N N . ARG A 1 96 ? 9.666 -0.417 5.387 1.00 94.44 96 ARG A N 1
ATOM 756 C CA . ARG A 1 96 ? 9.582 0.946 4.852 1.00 94.44 96 ARG A CA 1
ATOM 757 C C . ARG A 1 96 ? 9.074 0.954 3.412 1.00 94.44 96 ARG A C 1
ATOM 759 O O . ARG A 1 96 ? 8.272 1.819 3.059 1.00 94.44 96 ARG A O 1
ATOM 766 N N . GLY A 1 97 ? 9.540 0.021 2.586 1.00 95.56 97 GLY A N 1
ATOM 767 C CA . GLY A 1 97 ? 9.059 -0.130 1.217 1.00 95.56 97 GLY A CA 1
ATOM 768 C C . GLY A 1 97 ? 7.600 -0.570 1.169 1.00 95.56 97 GLY A C 1
ATOM 769 O O . GLY A 1 97 ? 6.801 0.065 0.486 1.00 95.56 97 GLY A O 1
ATOM 770 N N . PHE A 1 98 ? 7.219 -1.545 1.995 1.00 97.25 98 PHE A N 1
ATOM 771 C CA . PHE A 1 98 ? 5.832 -1.978 2.143 1.00 97.25 98 PHE A CA 1
ATOM 772 C C . PHE A 1 98 ? 4.916 -0.822 2.570 1.00 97.25 98 PHE A C 1
ATOM 774 O O . PHE A 1 98 ? 3.855 -0.616 1.985 1.00 97.25 98 PHE A O 1
ATOM 781 N N . LYS A 1 99 ? 5.349 0.025 3.513 1.00 97.25 99 LYS A N 1
ATOM 782 C CA . LYS A 1 99 ? 4.604 1.234 3.899 1.00 97.25 99 LYS A CA 1
ATOM 783 C C . LYS A 1 99 ? 4.394 2.193 2.721 1.00 97.25 99 LYS A C 1
ATOM 785 O O . LYS A 1 99 ? 3.292 2.709 2.548 1.00 97.25 99 LYS A O 1
ATOM 790 N N . ARG A 1 100 ? 5.414 2.422 1.884 1.00 96.75 100 ARG A N 1
ATOM 791 C CA . ARG A 1 100 ? 5.296 3.272 0.680 1.00 96.75 100 ARG A CA 1
ATOM 792 C C . ARG A 1 100 ? 4.386 2.652 -0.382 1.00 96.75 100 ARG A C 1
ATOM 794 O O . ARG A 1 100 ? 3.587 3.362 -0.987 1.00 96.75 100 ARG A O 1
ATOM 801 N N . PHE A 1 101 ? 4.448 1.337 -0.555 1.00 97.31 101 PHE A N 1
ATOM 802 C CA . PHE A 1 101 ? 3.500 0.588 -1.375 1.00 97.31 101 PHE A CA 1
ATOM 803 C C . PHE A 1 101 ? 2.053 0.774 -0.886 1.00 97.31 101 PHE A C 1
ATOM 805 O O . PHE A 1 101 ? 1.171 1.102 -1.679 1.00 97.31 101 PHE A O 1
ATOM 812 N N . MET A 1 102 ? 1.813 0.684 0.426 1.00 97.94 102 MET A N 1
ATOM 813 C CA . MET A 1 102 ? 0.491 0.924 1.017 1.00 97.94 102 MET A CA 1
ATOM 814 C C . MET A 1 102 ? 0.001 2.363 0.799 1.00 97.94 102 MET A C 1
ATOM 816 O O . MET A 1 102 ? -1.185 2.572 0.541 1.00 97.94 102 MET A O 1
ATOM 820 N N . VAL A 1 103 ? 0.895 3.357 0.838 1.00 97.38 103 VAL A N 1
ATOM 821 C CA . VAL A 1 103 ? 0.571 4.752 0.478 1.00 97.38 103 VAL A CA 1
ATOM 822 C C . VAL A 1 103 ? 0.164 4.862 -0.990 1.00 97.38 103 VAL A C 1
ATOM 824 O O . VAL A 1 103 ? -0.836 5.509 -1.296 1.00 97.38 103 VAL A O 1
ATOM 827 N N . ALA A 1 104 ? 0.897 4.217 -1.900 1.00 97.31 104 ALA A N 1
ATOM 828 C CA . ALA A 1 104 ? 0.555 4.213 -3.319 1.00 97.31 104 ALA A CA 1
ATOM 829 C C . ALA A 1 104 ? -0.821 3.578 -3.570 1.00 97.31 104 ALA A C 1
ATOM 831 O O . ALA A 1 104 ? -1.624 4.128 -4.322 1.00 97.31 104 ALA A O 1
ATOM 832 N N . HIS A 1 105 ? -1.143 2.478 -2.885 1.00 96.12 105 HIS A N 1
ATOM 833 C CA . HIS A 1 105 ? -2.476 1.878 -2.953 1.00 96.12 105 HIS A CA 1
ATOM 834 C C . HIS A 1 105 ? -3.574 2.773 -2.384 1.00 96.12 105 HIS A C 1
ATOM 836 O O . HIS A 1 105 ? -4.620 2.930 -3.013 1.00 96.12 105 HIS A O 1
ATOM 842 N N . TYR A 1 106 ? -3.332 3.406 -1.236 1.00 96.62 106 TYR A N 1
ATOM 843 C CA . TYR A 1 106 ? -4.253 4.392 -0.676 1.00 96.62 106 TYR A CA 1
ATOM 844 C C . TYR A 1 106 ? -4.506 5.547 -1.653 1.00 96.62 106 TYR A C 1
ATOM 846 O O . TYR A 1 106 ? -5.649 5.974 -1.824 1.00 96.62 106 TYR A O 1
ATOM 854 N N . TRP A 1 107 ? -3.459 6.035 -2.325 1.00 96.31 107 TRP A N 1
ATOM 855 C CA . TRP A 1 107 ? -3.576 7.089 -3.329 1.00 96.31 107 TRP A CA 1
ATOM 856 C C . TRP A 1 107 ? -4.409 6.640 -4.533 1.00 96.31 107 TRP A C 1
ATOM 858 O O . TRP A 1 107 ? -5.295 7.372 -4.963 1.00 96.31 107 TRP A O 1
ATOM 868 N N . LEU A 1 108 ? -4.182 5.425 -5.043 1.00 95.88 108 LEU A N 1
ATOM 869 C CA . LEU A 1 108 ? -4.958 4.862 -6.154 1.00 95.88 108 LEU A CA 1
ATOM 870 C C . LEU A 1 108 ? -6.450 4.739 -5.813 1.00 95.88 108 LEU A C 1
ATOM 872 O O . LEU A 1 108 ? -7.294 5.006 -6.669 1.00 95.88 108 LEU A O 1
ATOM 876 N N . TRP A 1 109 ? -6.763 4.373 -4.568 1.00 95.81 109 TRP A N 1
ATOM 877 C CA . TRP A 1 109 ? -8.133 4.252 -4.074 1.00 95.81 109 TRP A CA 1
ATOM 878 C C . TRP A 1 109 ? -8.805 5.609 -3.826 1.00 95.81 109 TRP A C 1
ATOM 880 O O . TRP A 1 109 ? -9.900 5.859 -4.322 1.00 95.81 109 TRP A O 1
ATOM 890 N N . THR A 1 110 ? -8.161 6.496 -3.064 1.00 92.62 110 THR A N 1
ATOM 891 C CA . THR A 1 110 ? -8.790 7.736 -2.566 1.00 92.62 110 THR A CA 1
ATOM 892 C C . THR A 1 110 ? -8.553 8.961 -3.444 1.00 92.62 110 THR A C 1
ATOM 894 O O . THR A 1 110 ? -9.266 9.952 -3.297 1.00 92.62 110 THR A O 1
ATOM 897 N N . LYS A 1 111 ? -7.558 8.916 -4.340 1.00 91.31 111 LYS A N 1
ATOM 898 C CA . LYS A 1 111 ? -7.100 10.034 -5.185 1.00 91.31 111 LYS A CA 1
ATOM 899 C C . LYS A 1 111 ? -7.024 11.362 -4.411 1.00 91.31 111 LYS A C 1
ATOM 901 O O . LYS A 1 111 ? -7.671 12.344 -4.788 1.00 91.31 111 LYS A O 1
ATOM 906 N N . PRO A 1 112 ? -6.273 11.403 -3.296 1.00 89.25 112 PRO A N 1
ATOM 907 C CA . PRO A 1 112 ? -6.256 12.556 -2.415 1.00 89.25 112 PRO A CA 1
ATOM 908 C C . PRO A 1 112 ? -5.646 13.754 -3.146 1.00 89.25 112 PRO A C 1
ATOM 910 O O . PRO A 1 112 ? -4.588 13.652 -3.764 1.00 89.25 112 PRO A O 1
ATOM 913 N N . LYS A 1 113 ? -6.317 14.906 -3.053 1.00 90.50 113 LYS A N 1
ATOM 914 C CA . LYS A 1 113 ? -5.856 16.159 -3.674 1.00 90.50 113 LYS A CA 1
ATOM 915 C C . LYS A 1 113 ? -4.735 16.834 -2.882 1.00 90.50 113 LYS A C 1
ATOM 917 O O . LYS A 1 113 ? -3.933 17.558 -3.456 1.00 90.50 113 LYS A O 1
ATOM 922 N N . ASN A 1 114 ? -4.691 16.610 -1.568 1.00 92.75 114 ASN A N 1
ATOM 923 C CA . ASN A 1 114 ? -3.737 17.244 -0.667 1.00 92.75 114 ASN A CA 1
ATOM 924 C C . ASN A 1 114 ? -2.688 16.224 -0.192 1.00 92.75 114 ASN A C 1
ATOM 926 O O . ASN A 1 114 ? -2.996 15.301 0.568 1.00 92.75 114 ASN A O 1
ATOM 930 N N . ALA A 1 115 ? -1.446 16.414 -0.641 1.00 92.62 115 ALA A N 1
ATOM 931 C CA . ALA A 1 115 ? -0.319 15.558 -0.288 1.00 92.62 115 ALA A CA 1
ATOM 932 C C . ALA A 1 115 ? 0.091 15.681 1.191 1.00 92.62 115 ALA A C 1
ATOM 934 O O . ALA A 1 115 ? 0.528 14.692 1.772 1.00 92.62 115 ALA A O 1
ATOM 935 N N . GLU A 1 116 ? -0.088 16.843 1.824 1.00 94.06 116 GLU A N 1
ATOM 936 C CA . GLU A 1 116 ? 0.247 17.060 3.239 1.00 94.06 116 GLU A CA 1
ATOM 937 C C . GLU A 1 116 ? -0.681 16.274 4.164 1.00 94.06 116 GLU A C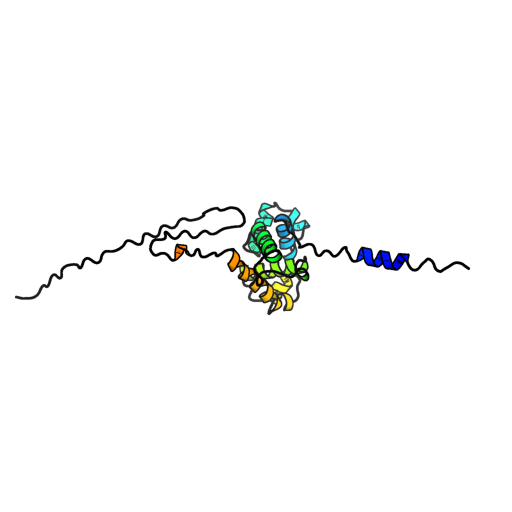 1
ATOM 939 O O . GLU A 1 116 ? -0.221 15.611 5.090 1.00 94.06 116 GLU A O 1
ATOM 944 N N . LEU A 1 117 ? -1.987 16.261 3.873 1.00 93.50 117 LEU A N 1
ATOM 945 C CA . LEU A 1 117 ? -2.945 15.453 4.637 1.00 93.50 117 LEU A CA 1
ATOM 946 C C . LEU A 1 117 ? -2.651 13.954 4.511 1.00 93.50 117 LEU A C 1
ATOM 948 O O . LEU A 1 117 ? -2.815 13.199 5.472 1.00 93.50 117 LEU A O 1
ATOM 952 N N . MET A 1 118 ? -2.199 13.513 3.335 1.00 94.38 118 MET A N 1
ATOM 953 C CA . MET A 1 118 ? -1.770 12.131 3.129 1.00 94.38 118 MET A CA 1
ATOM 954 C C . MET A 1 118 ? -0.473 11.825 3.892 1.00 94.38 118 MET A C 1
ATOM 956 O O . MET A 1 118 ? -0.400 10.803 4.571 1.00 94.38 118 MET A O 1
ATOM 960 N N . ALA A 1 119 ? 0.519 12.717 3.835 1.00 94.75 119 ALA A N 1
ATOM 961 C CA . ALA A 1 119 ? 1.765 12.615 4.596 1.00 94.75 119 ALA A CA 1
ATOM 962 C C . ALA A 1 119 ? 1.500 12.506 6.102 1.00 94.75 119 ALA A C 1
ATOM 964 O O . ALA A 1 119 ? 2.004 11.587 6.749 1.00 94.75 119 ALA A O 1
ATOM 965 N N . LEU A 1 120 ? 0.646 13.382 6.637 1.00 94.31 120 LEU A N 1
ATOM 966 C CA . LEU A 1 120 ? 0.255 13.382 8.043 1.00 94.31 120 LEU A CA 1
ATOM 967 C C . LEU A 1 120 ? -0.413 12.062 8.440 1.00 94.31 120 LEU A C 1
ATOM 969 O O . LEU A 1 120 ? -0.032 11.463 9.443 1.00 94.31 120 LEU A O 1
ATOM 973 N N . ARG A 1 121 ? -1.361 11.572 7.628 1.00 93.25 121 ARG A N 1
ATOM 974 C CA . ARG A 1 121 ? -2.079 10.312 7.883 1.00 93.25 121 ARG A CA 1
ATOM 975 C C . ARG A 1 121 ? -1.146 9.108 7.989 1.00 93.25 121 ARG A C 1
ATOM 977 O O . ARG A 1 121 ? -1.409 8.223 8.792 1.00 93.25 121 ARG A O 1
ATOM 984 N N . PHE A 1 122 ? -0.100 9.068 7.168 1.00 94.50 122 PHE A N 1
ATOM 985 C CA . PHE A 1 122 ? 0.855 7.961 7.140 1.00 94.50 122 PHE A CA 1
ATOM 986 C C . PHE A 1 122 ? 2.111 8.219 7.977 1.00 94.50 122 PHE A C 1
ATOM 988 O O . PHE A 1 122 ? 2.992 7.360 8.010 1.00 94.50 122 PHE A O 1
ATOM 995 N N . HIS A 1 123 ? 2.223 9.364 8.655 1.00 93.88 123 HIS A N 1
ATOM 996 C CA . HIS A 1 123 ? 3.438 9.784 9.356 1.00 93.88 123 HIS A CA 1
ATOM 997 C C . HIS A 1 123 ? 4.680 9.705 8.448 1.00 93.88 123 HIS A C 1
ATOM 999 O O . HIS A 1 123 ? 5.644 8.992 8.739 1.00 93.88 123 HIS A O 1
ATOM 1005 N N . LEU A 1 124 ? 4.607 10.369 7.294 1.00 94.38 124 LEU A N 1
ATOM 1006 C CA . LEU A 1 124 ? 5.674 10.475 6.296 1.00 94.38 124 LEU A CA 1
ATOM 1007 C C . LEU A 1 124 ? 5.910 11.940 5.929 1.00 94.38 124 LEU A C 1
ATOM 1009 O O . LEU A 1 124 ? 5.084 12.803 6.210 1.00 94.38 124 LEU A O 1
ATOM 1013 N N . TYR A 1 125 ? 7.021 12.218 5.254 1.00 94.00 125 TYR A N 1
ATOM 1014 C CA . TYR A 1 125 ? 7.262 13.541 4.681 1.00 94.00 125 TYR A CA 1
ATOM 1015 C C . TYR A 1 125 ? 6.509 13.715 3.357 1.00 94.00 125 TYR A C 1
ATOM 1017 O O . TYR A 1 125 ? 6.410 12.771 2.571 1.00 94.00 125 TYR A O 1
ATOM 1025 N N . THR A 1 126 ? 6.073 14.941 3.043 1.00 93.94 126 THR A N 1
ATOM 1026 C CA . THR A 1 126 ? 5.355 15.270 1.793 1.00 93.94 126 THR A CA 1
ATOM 1027 C C . THR A 1 126 ? 6.094 14.781 0.542 1.00 93.94 126 THR A C 1
ATOM 1029 O O . THR A 1 126 ? 5.477 14.233 -0.370 1.00 93.94 126 THR A O 1
ATOM 1032 N N . ARG A 1 127 ? 7.431 14.876 0.526 1.00 93.12 127 ARG A N 1
ATOM 1033 C CA . ARG A 1 127 ? 8.286 14.382 -0.572 1.00 93.12 127 ARG A CA 1
ATOM 1034 C C . ARG A 1 127 ? 8.218 12.868 -0.810 1.00 93.12 127 ARG A C 1
ATOM 1036 O O . ARG A 1 127 ? 8.529 12.417 -1.901 1.00 93.12 127 ARG A O 1
ATOM 1043 N N . GLU A 1 128 ? 7.865 12.074 0.201 1.00 92.00 128 GLU A N 1
ATOM 1044 C CA . GLU A 1 128 ? 7.761 10.611 0.077 1.00 92.00 128 GLU A CA 1
ATOM 1045 C C . GLU A 1 128 ? 6.390 10.167 -0.434 1.00 92.00 128 GLU A C 1
ATOM 1047 O O . GLU A 1 128 ? 6.237 9.037 -0.891 1.00 92.00 128 GLU A O 1
ATOM 1052 N N . VAL A 1 129 ? 5.399 11.054 -0.355 1.00 93.75 129 VAL A N 1
ATOM 1053 C CA . VAL A 1 129 ? 4.005 10.789 -0.722 1.00 93.75 129 VAL A CA 1
ATOM 1054 C C . VAL A 1 129 ? 3.568 11.625 -1.931 1.00 93.75 129 VAL A C 1
ATOM 1056 O O . VAL A 1 129 ? 2.384 11.747 -2.216 1.00 93.75 129 VAL A O 1
ATOM 1059 N N . SER A 1 130 ? 4.514 12.228 -2.648 1.00 93.25 130 SER A N 1
ATOM 1060 C CA . SER A 1 130 ? 4.262 13.039 -3.840 1.00 93.25 130 SER A CA 1
ATOM 1061 C C . SER A 1 130 ? 5.392 12.879 -4.856 1.00 93.25 130 SER A C 1
ATOM 1063 O O . SER A 1 130 ? 6.419 12.258 -4.573 1.00 93.25 130 SER A O 1
ATOM 1065 N N . GLY A 1 131 ? 5.178 13.417 -6.058 1.00 94.25 131 GLY A N 1
ATOM 1066 C CA . GLY A 1 131 ? 6.192 13.450 -7.107 1.00 94.25 131 GLY A CA 1
ATOM 1067 C C . GLY A 1 131 ? 6.745 12.070 -7.459 1.00 94.25 131 GLY A C 1
ATOM 1068 O O . GLY A 1 131 ? 6.031 11.063 -7.446 1.00 94.25 131 GLY A O 1
ATOM 1069 N N . GLU A 1 132 ? 8.030 12.032 -7.796 1.00 94.81 132 GLU A N 1
ATOM 1070 C CA . GLU A 1 132 ? 8.690 10.836 -8.316 1.00 94.81 132 GLU A CA 1
ATOM 1071 C C . GLU A 1 132 ? 8.656 9.653 -7.341 1.00 94.81 132 GLU A C 1
ATOM 1073 O O . GLU A 1 132 ? 8.421 8.525 -7.771 1.00 94.81 132 GLU A O 1
ATOM 1078 N N . ALA A 1 133 ? 8.801 9.899 -6.035 1.00 94.75 133 ALA A N 1
ATOM 1079 C CA . ALA A 1 133 ? 8.805 8.842 -5.027 1.00 94.75 133 ALA A CA 1
ATOM 1080 C C . ALA A 1 133 ? 7.488 8.051 -5.018 1.00 94.75 133 ALA A C 1
ATOM 1082 O O . ALA A 1 133 ? 7.509 6.821 -5.014 1.00 94.75 133 ALA A O 1
ATOM 1083 N N . LEU A 1 134 ? 6.346 8.744 -5.067 1.00 95.88 134 LEU A N 1
ATOM 1084 C CA . LEU A 1 134 ? 5.032 8.105 -5.144 1.00 95.88 134 LEU A CA 1
ATOM 1085 C C . LEU A 1 134 ? 4.812 7.446 -6.514 1.00 95.88 134 LEU A C 1
ATOM 1087 O O . LEU A 1 134 ? 4.392 6.289 -6.596 1.00 95.88 134 LEU A O 1
ATOM 1091 N N . TRP A 1 135 ? 5.117 8.169 -7.596 1.00 96.56 135 TRP A N 1
ATOM 1092 C CA . TRP A 1 135 ? 4.914 7.678 -8.961 1.00 96.56 135 TRP A CA 1
ATOM 1093 C C . TRP A 1 135 ? 5.739 6.428 -9.271 1.00 96.56 135 TRP A C 1
ATOM 1095 O O . TRP A 1 135 ? 5.281 5.576 -10.031 1.00 96.56 135 TRP A O 1
ATOM 1105 N N . TRP A 1 136 ? 6.917 6.277 -8.666 1.00 96.56 136 TRP A N 1
ATOM 1106 C CA . TRP A 1 136 ? 7.752 5.084 -8.794 1.00 96.56 136 TRP A CA 1
ATOM 1107 C C . TRP A 1 136 ? 7.027 3.808 -8.340 1.00 96.56 136 TRP A C 1
ATOM 1109 O O . TRP A 1 136 ? 7.129 2.777 -9.012 1.00 96.56 136 TRP A O 1
ATOM 1119 N N . TRP A 1 137 ? 6.252 3.885 -7.250 1.00 97.25 137 TRP A N 1
ATOM 1120 C CA . TRP A 1 137 ? 5.431 2.773 -6.756 1.00 97.25 137 TRP A CA 1
ATOM 1121 C C . TRP A 1 137 ? 4.193 2.557 -7.624 1.00 97.25 137 TRP A C 1
ATOM 1123 O O . TRP A 1 137 ? 3.906 1.428 -8.016 1.00 97.25 137 TRP A O 1
ATOM 1133 N N . ILE A 1 138 ? 3.495 3.636 -7.991 1.00 96.62 138 ILE 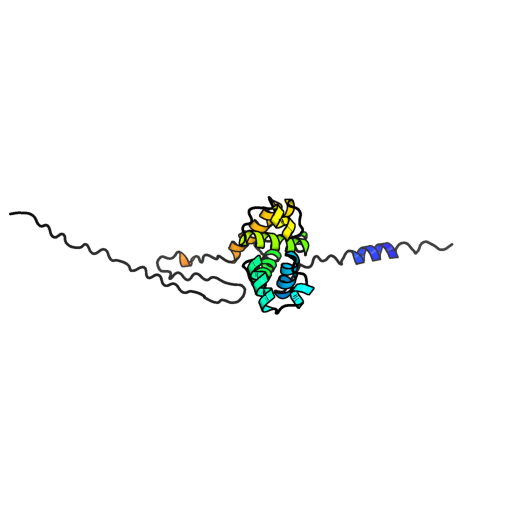A N 1
ATOM 1134 C CA . ILE A 1 138 ? 2.291 3.561 -8.835 1.00 96.62 138 ILE A CA 1
ATOM 1135 C C . ILE A 1 138 ? 2.600 2.908 -10.188 1.00 96.62 138 ILE A C 1
ATOM 1137 O O . ILE A 1 138 ? 1.858 2.032 -10.629 1.00 96.62 138 ILE A O 1
ATOM 1141 N N . LYS A 1 139 ? 3.706 3.292 -10.839 1.00 96.56 139 LYS A N 1
ATOM 1142 C CA . LYS A 1 139 ? 4.117 2.728 -12.135 1.00 96.56 139 LYS A CA 1
ATOM 1143 C C . LYS A 1 139 ? 4.351 1.218 -12.057 1.00 96.56 139 LYS A C 1
ATOM 1145 O O . LYS A 1 139 ? 3.959 0.505 -12.974 1.00 96.56 139 LYS A O 1
ATOM 1150 N N . ARG A 1 140 ? 4.927 0.724 -10.958 1.00 95.50 140 ARG A N 1
ATOM 1151 C CA . ARG A 1 140 ? 5.168 -0.713 -10.743 1.00 95.50 140 ARG A CA 1
ATOM 1152 C C . ARG A 1 140 ? 3.890 -1.497 -10.512 1.00 95.50 140 ARG A C 1
ATOM 1154 O O . ARG A 1 140 ? 3.698 -2.532 -11.141 1.00 95.50 140 ARG A O 1
ATOM 1161 N N . ILE A 1 141 ? 2.989 -0.963 -9.685 1.00 95.00 141 ILE A N 1
ATOM 1162 C CA . ILE A 1 141 ? 1.646 -1.533 -9.512 1.00 95.00 141 ILE A CA 1
ATOM 1163 C C . ILE A 1 141 ? 0.935 -1.592 -10.875 1.00 95.00 141 ILE A C 1
ATOM 1165 O O . ILE A 1 141 ? 0.354 -2.612 -11.226 1.00 95.00 141 ILE A O 1
ATOM 1169 N N . GLY A 1 142 ? 1.037 -0.534 -11.687 1.00 93.56 142 GLY A N 1
ATOM 1170 C CA . GLY A 1 142 ? 0.483 -0.504 -13.043 1.00 93.56 142 GLY A CA 1
ATOM 1171 C C . GLY A 1 142 ? 1.120 -1.517 -14.001 1.00 93.56 142 GLY A C 1
ATOM 1172 O O . GLY A 1 142 ? 0.418 -2.109 -14.819 1.00 93.56 142 GLY A O 1
ATOM 1173 N N . ALA A 1 143 ? 2.426 -1.769 -13.885 1.00 93.94 143 ALA A N 1
ATOM 1174 C CA . ALA A 1 143 ? 3.141 -2.736 -14.717 1.00 93.94 143 ALA A CA 1
ATOM 1175 C C . ALA A 1 143 ? 2.680 -4.189 -14.485 1.00 93.94 143 ALA A C 1
ATOM 1177 O O . ALA A 1 143 ? 2.760 -5.005 -15.405 1.00 93.94 143 ALA A O 1
ATOM 1178 N N . LEU A 1 144 ? 2.103 -4.506 -13.317 1.00 90.94 144 LEU A N 1
ATOM 1179 C CA . LEU A 1 144 ? 1.488 -5.816 -13.055 1.00 90.94 144 LEU A CA 1
ATOM 1180 C C . LEU A 1 144 ? 0.274 -6.117 -13.947 1.00 90.94 144 LEU A C 1
ATOM 1182 O O . LEU A 1 144 ? -0.112 -7.279 -14.090 1.00 90.94 144 LEU A O 1
ATOM 1186 N N . LYS A 1 145 ? -0.294 -5.109 -14.625 1.00 85.06 145 LYS A N 1
ATOM 1187 C CA . LYS A 1 145 ? -1.335 -5.314 -15.643 1.00 85.06 145 LYS A CA 1
ATOM 1188 C C . LYS A 1 145 ? -0.889 -6.306 -16.724 1.00 85.06 145 LYS A C 1
ATOM 1190 O O . LYS A 1 145 ? -1.719 -7.083 -17.185 1.00 85.06 145 LYS A O 1
ATOM 1195 N N . GLY A 1 146 ? 0.404 -6.336 -17.068 1.00 75.12 146 GLY A N 1
ATOM 1196 C CA . GLY A 1 146 ? 0.959 -7.283 -18.043 1.00 75.12 146 GLY A CA 1
ATOM 1197 C C . GLY A 1 146 ? 0.889 -8.751 -17.610 1.00 75.12 146 GLY A C 1
ATOM 1198 O O . GLY A 1 146 ? 0.881 -9.630 -18.462 1.00 75.12 146 GLY A O 1
ATOM 1199 N N . LYS A 1 147 ? 0.788 -9.026 -16.302 1.00 78.38 147 LYS A N 1
ATOM 1200 C CA . LYS A 1 147 ? 0.588 -10.382 -15.770 1.00 78.38 147 LYS A CA 1
ATOM 1201 C C . LYS A 1 147 ? -0.885 -10.802 -15.804 1.00 78.38 147 LYS A C 1
ATOM 1203 O O . LYS A 1 147 ? -1.191 -11.968 -16.016 1.00 78.38 147 LYS A O 1
ATOM 1208 N N . THR A 1 148 ? -1.794 -9.854 -15.569 1.00 71.31 148 THR A N 1
ATOM 1209 C CA . THR A 1 148 ? -3.230 -10.145 -15.399 1.00 71.31 148 THR A CA 1
ATOM 1210 C C . THR A 1 148 ? -3.996 -10.124 -16.723 1.00 71.31 148 THR A C 1
ATOM 1212 O O . THR A 1 148 ? -4.947 -10.880 -16.897 1.00 71.31 148 THR A O 1
ATOM 1215 N N . ILE A 1 149 ? -3.603 -9.263 -17.666 1.00 66.50 149 ILE A N 1
ATOM 1216 C CA . ILE A 1 149 ? -4.274 -9.126 -18.962 1.00 66.50 149 ILE A CA 1
ATOM 1217 C C . ILE A 1 149 ? -3.465 -9.867 -20.019 1.00 66.50 149 ILE A C 1
ATOM 1219 O O . ILE A 1 149 ? -2.507 -9.331 -20.571 1.00 66.50 149 ILE A O 1
ATOM 1223 N N . ILE A 1 150 ? -3.875 -11.101 -20.301 1.00 67.31 150 ILE A N 1
ATOM 1224 C CA . ILE A 1 150 ? -3.313 -11.923 -21.372 1.00 67.31 150 ILE A CA 1
ATOM 1225 C C . ILE A 1 150 ? -4.312 -11.921 -22.530 1.00 67.31 150 ILE A C 1
ATOM 1227 O O . ILE A 1 150 ? -5.403 -12.479 -22.421 1.00 67.31 150 ILE A O 1
ATOM 1231 N N . TRP A 1 151 ? -3.945 -11.282 -23.642 1.00 66.00 151 TRP A N 1
ATOM 1232 C CA . TRP A 1 151 ? -4.712 -11.370 -24.885 1.00 66.00 151 TRP A CA 1
ATOM 1233 C C . TRP A 1 151 ? -4.343 -12.668 -25.605 1.00 66.00 151 TRP A C 1
ATOM 1235 O O . TRP A 1 151 ? -3.222 -12.825 -26.093 1.00 66.00 151 TRP A O 1
ATOM 1245 N N . HIS A 1 152 ? -5.259 -13.635 -25.642 1.00 68.38 152 HIS A N 1
ATOM 1246 C CA . HIS A 1 152 ? -5.038 -14.860 -26.404 1.00 68.38 152 HIS A CA 1
ATOM 1247 C C . HIS A 1 152 ? -5.152 -14.573 -27.901 1.00 68.38 152 HIS A C 1
ATOM 1249 O O . HIS A 1 152 ? -6.185 -14.102 -28.358 1.00 68.38 152 HIS A O 1
ATOM 1255 N N . LYS A 1 153 ? -4.132 -14.956 -28.680 1.00 67.88 153 LYS A N 1
ATOM 1256 C CA . LYS A 1 153 ? -4.097 -14.794 -30.150 1.00 67.88 153 LYS A CA 1
ATOM 1257 C C . LYS A 1 153 ? -5.291 -15.428 -30.880 1.00 67.88 153 LYS A C 1
ATOM 1259 O O . LYS A 1 153 ? -5.618 -15.030 -31.987 1.00 67.88 153 LYS A O 1
ATOM 1264 N N . GLY A 1 154 ? -5.948 -16.415 -30.266 1.00 67.12 154 GLY A N 1
ATOM 1265 C CA . GLY A 1 154 ? -7.169 -17.020 -30.804 1.00 67.12 154 GLY A CA 1
ATOM 1266 C C . GLY A 1 154 ? -8.402 -16.112 -30.732 1.00 67.12 154 GLY A C 1
ATOM 1267 O O . GLY A 1 154 ? -9.369 -16.389 -31.428 1.00 67.12 154 GLY A O 1
ATOM 1268 N N . LEU A 1 155 ? -8.391 -15.040 -29.932 1.00 64.06 155 LEU A N 1
ATOM 1269 C CA . LEU A 1 155 ? -9.516 -14.103 -29.793 1.00 64.06 155 LEU A CA 1
ATOM 1270 C C . LEU A 1 155 ? -9.661 -13.154 -30.992 1.00 64.06 155 LEU A C 1
ATOM 1272 O O . LEU A 1 155 ? -10.736 -12.597 -31.176 1.00 64.06 155 LEU A O 1
ATOM 1276 N N . ASP A 1 156 ? -8.623 -13.017 -31.822 1.00 66.06 156 ASP A N 1
ATOM 1277 C CA . ASP A 1 156 ? -8.653 -12.199 -33.044 1.00 66.06 156 ASP A CA 1
ATOM 1278 C C . ASP A 1 156 ? -9.271 -12.947 -34.245 1.00 66.06 156 ASP A C 1
ATOM 1280 O O . ASP A 1 156 ? -9.395 -12.392 -35.336 1.00 66.06 156 ASP A O 1
ATOM 1284 N N . SER A 1 157 ? -9.652 -14.221 -34.077 1.00 68.94 157 SER A N 1
ATOM 1285 C CA . SER A 1 157 ? -10.317 -14.985 -35.136 1.00 68.94 157 SER A CA 1
ATOM 1286 C C . SER A 1 157 ? -11.778 -14.528 -35.292 1.00 68.94 157 SER A C 1
ATOM 1288 O O . SER A 1 157 ? -12.495 -14.461 -34.291 1.00 68.94 157 SER A O 1
ATOM 1290 N N . PRO A 1 158 ? -12.273 -14.297 -36.527 1.00 65.56 158 PRO A N 1
ATOM 1291 C CA . PRO A 1 158 ? -13.646 -13.838 -36.787 1.00 65.56 158 PRO A CA 1
ATOM 1292 C C . PRO A 1 158 ? -14.750 -14.772 -36.265 1.00 65.56 158 PRO A C 1
ATOM 1294 O O . PRO A 1 158 ? -15.914 -14.391 -36.235 1.00 65.56 158 PRO A O 1
ATOM 1297 N N . HIS A 1 159 ? -14.390 -16.001 -35.885 1.00 58.00 159 HIS A N 1
ATOM 1298 C CA . HIS A 1 159 ? -15.305 -17.049 -35.425 1.00 58.00 159 HIS A CA 1
ATOM 1299 C C . HIS A 1 159 ? -15.135 -17.363 -33.931 1.00 58.00 159 HIS A C 1
ATOM 1301 O O . HIS A 1 159 ? -15.700 -18.333 -33.426 1.00 58.00 159 HIS A O 1
ATOM 1307 N N . SER A 1 160 ? -14.324 -16.584 -33.215 1.00 49.94 160 SER A N 1
ATOM 1308 C CA . SER A 1 160 ? -14.037 -16.853 -31.813 1.00 49.94 160 SER A CA 1
ATOM 1309 C C . SER A 1 160 ? -15.119 -16.300 -30.903 1.00 49.94 160 SER A C 1
ATOM 1311 O O . SER A 1 160 ? -15.318 -15.094 -30.785 1.00 49.94 160 SER A O 1
ATOM 1313 N N . HIS A 1 161 ? -15.770 -17.203 -30.175 1.00 52.06 161 HIS A N 1
ATOM 1314 C CA . HIS A 1 161 ? -16.554 -16.849 -29.002 1.00 52.06 161 HIS A CA 1
ATOM 1315 C C . HIS A 1 161 ? -15.613 -16.215 -27.967 1.00 52.06 161 HIS A C 1
ATOM 1317 O O . HIS A 1 161 ? -14.767 -16.896 -27.381 1.00 52.06 161 HIS A O 1
ATOM 1323 N N . LEU A 1 162 ? -15.727 -14.899 -27.775 1.00 49.78 162 LEU A N 1
ATOM 1324 C CA . LEU A 1 162 ? -14.939 -14.128 -26.814 1.00 49.78 162 LEU A CA 1
ATOM 1325 C C . LEU A 1 162 ? -15.104 -14.710 -25.402 1.00 49.78 162 LEU A C 1
ATOM 1327 O O . LEU A 1 162 ? -16.101 -14.481 -24.724 1.00 49.78 162 LEU A O 1
ATOM 1331 N N . LYS A 1 163 ? -14.092 -15.442 -24.930 1.00 50.25 163 LYS A N 1
ATOM 1332 C CA . LYS A 1 163 ? -13.957 -15.827 -23.520 1.00 50.25 163 LYS A CA 1
ATOM 1333 C C . LYS A 1 163 ? -12.842 -14.996 -22.903 1.00 50.25 163 LYS A C 1
ATOM 1335 O O . LYS A 1 163 ? -11.665 -15.325 -23.031 1.00 50.25 163 LYS A O 1
ATOM 1340 N N . VAL A 1 164 ? -13.208 -13.905 -22.232 1.00 49.88 164 VAL A N 1
ATOM 1341 C CA . VAL A 1 164 ? -12.262 -13.133 -21.417 1.00 49.88 164 VAL A CA 1
ATOM 1342 C C . VAL A 1 164 ? -11.971 -13.933 -20.148 1.00 49.88 164 VAL A C 1
ATOM 1344 O O . VAL A 1 164 ? -12.762 -13.949 -19.207 1.00 49.88 164 VAL A O 1
ATOM 1347 N N . LEU A 1 165 ? -10.836 -14.630 -20.123 1.00 46.47 165 LEU A N 1
ATOM 1348 C CA . LEU A 1 165 ? -10.363 -15.333 -18.933 1.00 46.47 165 LEU A CA 1
ATOM 1349 C C . LEU A 1 165 ? -9.652 -14.336 -18.011 1.00 46.47 165 LEU A C 1
ATOM 1351 O O . LEU A 1 165 ? -8.473 -14.038 -18.185 1.00 46.47 165 LEU A O 1
ATOM 1355 N N . ILE A 1 166 ? -10.370 -13.817 -17.013 1.00 47.00 166 ILE A N 1
ATOM 1356 C CA . ILE A 1 166 ? -9.744 -13.087 -15.905 1.00 47.00 166 ILE A CA 1
ATOM 1357 C C . ILE A 1 166 ? -9.176 -14.133 -14.944 1.00 47.00 166 ILE A C 1
ATOM 1359 O O . ILE A 1 166 ? -9.896 -14.694 -14.120 1.00 47.00 166 ILE A O 1
ATOM 1363 N N . SER A 1 167 ? -7.884 -14.424 -15.073 1.00 41.09 167 SER A N 1
ATOM 1364 C CA . SER A 1 167 ? -7.176 -15.286 -14.128 1.00 41.09 167 SER A CA 1
ATOM 1365 C C . SER A 1 167 ? -6.848 -14.488 -12.865 1.00 41.09 167 SER A C 1
ATOM 1367 O O . SER A 1 167 ? -6.084 -13.524 -12.915 1.00 41.09 167 SER A O 1
ATOM 1369 N N . ARG A 1 168 ? -7.427 -14.877 -11.725 1.00 40.88 168 ARG A N 1
ATOM 1370 C CA . ARG A 1 168 ? -6.928 -14.481 -10.402 1.00 40.88 168 ARG A CA 1
ATOM 1371 C C . ARG A 1 168 ? -6.051 -15.619 -9.886 1.00 40.88 168 ARG A C 1
ATOM 1373 O O . ARG A 1 168 ? -6.485 -16.767 -9.897 1.00 40.88 168 ARG A O 1
ATOM 1380 N N . SER A 1 169 ? -4.826 -15.264 -9.498 1.00 55.47 169 SER A N 1
ATOM 1381 C CA . SER A 1 169 ? -3.836 -16.055 -8.752 1.00 55.47 169 SER A CA 1
ATOM 1382 C C . SER A 1 169 ? -4.276 -17.489 -8.392 1.00 55.47 169 SER A C 1
ATOM 1384 O O . SER A 1 169 ? -5.102 -17.705 -7.508 1.00 55.47 169 SER A O 1
ATOM 1386 N N . GLY A 1 170 ? -3.737 -18.482 -9.108 1.00 47.66 170 GLY A N 1
ATOM 1387 C CA . GLY A 1 170 ? -3.722 -19.893 -8.691 1.00 47.66 170 GLY A CA 1
ATOM 1388 C C . GLY A 1 170 ? -5.037 -20.684 -8.730 1.00 47.66 170 GLY A C 1
ATOM 1389 O O . GLY A 1 170 ? -5.011 -21.893 -8.519 1.00 47.66 170 GLY A O 1
ATOM 1390 N N . SER A 1 171 ? -6.184 -20.076 -9.028 1.00 39.62 171 SER A N 1
ATOM 1391 C CA . SER A 1 171 ? -7.438 -20.809 -9.242 1.00 39.62 171 SER A CA 1
ATOM 1392 C C . SER A 1 171 ? -8.150 -20.271 -10.469 1.00 39.62 171 SER A C 1
ATOM 1394 O O . SER A 1 171 ? -8.724 -19.184 -10.447 1.00 39.62 171 SER A O 1
ATOM 1396 N N . GLN A 1 172 ? -8.139 -21.061 -11.545 1.00 36.66 172 GLN A N 1
ATOM 1397 C CA . GLN A 1 172 ? -8.966 -20.806 -12.718 1.00 36.66 172 GLN A CA 1
ATOM 1398 C C . GLN A 1 172 ? -10.442 -20.830 -12.294 1.00 36.66 172 GLN A C 1
ATOM 1400 O O . GLN A 1 172 ? -11.049 -21.887 -12.146 1.00 36.66 172 GLN A O 1
ATOM 1405 N N . ARG A 1 173 ? -11.030 -19.657 -12.055 1.00 39.38 173 ARG A N 1
ATOM 1406 C CA . ARG A 1 173 ? -12.476 -19.490 -11.900 1.00 39.38 173 ARG A CA 1
ATOM 1407 C C . ARG A 1 173 ? -12.958 -18.544 -12.988 1.00 39.38 173 ARG A C 1
ATOM 1409 O O . ARG A 1 173 ? -12.690 -17.348 -12.946 1.00 39.38 173 ARG A O 1
ATOM 1416 N N . ILE A 1 174 ? -13.656 -19.106 -13.972 1.00 41.84 174 ILE A N 1
ATOM 1417 C CA . ILE A 1 174 ? -14.351 -18.362 -15.023 1.00 41.84 174 ILE A CA 1
ATOM 1418 C C . ILE A 1 174 ? -15.530 -17.648 -14.352 1.00 41.84 174 ILE A C 1
ATOM 1420 O O . ILE A 1 174 ? -16.452 -18.310 -13.886 1.00 41.84 174 ILE A O 1
ATOM 1424 N N . LEU A 1 175 ? -15.484 -16.316 -14.251 1.00 34.28 175 LEU A N 1
ATOM 1425 C CA . LEU A 1 175 ? -16.542 -15.533 -13.591 1.00 34.28 175 LEU A CA 1
ATOM 1426 C C . LEU A 1 175 ? -17.555 -14.894 -14.548 1.00 34.28 175 LEU A C 1
ATOM 1428 O O . LEU A 1 175 ? -18.557 -14.370 -14.076 1.00 34.28 175 LEU A O 1
ATOM 1432 N N . ALA A 1 176 ? -17.360 -14.968 -15.864 1.00 35.22 176 ALA A N 1
ATOM 1433 C CA . ALA A 1 176 ? -18.403 -14.590 -16.814 1.00 35.22 176 ALA A CA 1
ATOM 1434 C C . ALA A 1 176 ? -18.158 -15.230 -18.185 1.00 35.22 176 ALA A C 1
ATOM 1436 O O . ALA A 1 176 ? -17.067 -15.114 -18.740 1.00 35.22 176 ALA A O 1
ATOM 1437 N N . SER A 1 177 ? -19.188 -15.879 -18.731 1.00 32.38 177 SER A N 1
ATOM 1438 C CA . SER A 1 177 ? -19.317 -16.118 -20.171 1.00 32.38 177 SER A CA 1
ATOM 1439 C C . SER A 1 177 ? -20.305 -15.078 -20.682 1.00 32.38 177 SER A C 1
ATOM 1441 O O . SER A 1 177 ? -21.457 -15.083 -20.262 1.00 32.38 177 SER A O 1
ATOM 1443 N N . ILE A 1 178 ? -19.844 -14.143 -21.510 1.00 39.50 178 ILE A N 1
ATOM 1444 C CA . ILE A 1 178 ? -20.728 -13.224 -22.230 1.00 39.50 178 ILE A CA 1
ATOM 1445 C C . ILE A 1 178 ? -20.743 -13.723 -23.671 1.00 39.50 178 ILE A C 1
ATOM 1447 O O . ILE A 1 178 ? -19.758 -13.578 -24.391 1.00 39.50 178 ILE A O 1
ATOM 1451 N N . GLU A 1 179 ? -21.837 -14.366 -24.066 1.00 34.03 179 GLU A N 1
ATOM 1452 C CA . GLU A 1 179 ? -22.068 -14.763 -25.452 1.00 34.03 179 GLU A CA 1
ATOM 1453 C C . GLU A 1 179 ? -22.564 -13.544 -26.230 1.00 34.03 179 GLU A C 1
ATOM 1455 O O . GLU A 1 179 ? -23.677 -13.066 -26.026 1.00 34.03 179 GLU A O 1
ATOM 1460 N N . ILE A 1 180 ? -21.721 -13.009 -27.114 1.00 44.25 180 ILE A N 1
ATOM 1461 C CA . ILE A 1 180 ? -22.150 -12.028 -28.112 1.00 44.25 180 ILE A CA 1
ATOM 1462 C C . ILE A 1 180 ? -22.391 -12.800 -29.406 1.00 44.25 180 ILE A C 1
ATOM 1464 O O . ILE A 1 180 ? -21.449 -13.178 -30.102 1.00 44.25 180 ILE A O 1
ATOM 1468 N N . HIS A 1 181 ? -23.659 -13.064 -29.720 1.00 36.44 181 HIS A N 1
ATOM 1469 C CA . HIS A 1 181 ? -24.047 -13.565 -31.033 1.00 36.44 181 HIS A CA 1
ATOM 1470 C C . HIS A 1 181 ? -23.942 -12.424 -32.045 1.00 36.44 181 HIS A C 1
ATOM 1472 O O . HIS A 1 181 ? -24.817 -11.562 -32.120 1.00 36.44 181 HIS A O 1
ATOM 1478 N N . HIS A 1 182 ? -22.887 -12.426 -32.859 1.00 42.12 182 HIS A N 1
ATOM 1479 C CA . HIS A 1 182 ? -22.912 -11.678 -34.110 1.00 42.12 182 HIS A CA 1
ATOM 1480 C C . HIS A 1 182 ? -23.832 -12.417 -35.082 1.00 42.12 182 HIS A C 1
ATOM 1482 O O . HIS A 1 182 ? -23.414 -13.313 -35.810 1.00 42.12 182 HIS A O 1
ATOM 1488 N N . GLY A 1 183 ? -25.119 -12.065 -35.048 1.00 33.66 183 GLY A N 1
ATOM 1489 C CA . GLY A 1 183 ? -26.059 -12.437 -36.093 1.00 33.66 183 GLY A CA 1
ATOM 1490 C C . GLY A 1 183 ? -25.560 -11.869 -37.417 1.00 33.66 183 GLY A C 1
ATOM 1491 O O . GLY A 1 183 ? -25.545 -10.654 -37.608 1.00 33.66 183 GLY A O 1
ATOM 1492 N N . ALA A 1 184 ? -25.125 -12.749 -38.315 1.00 36.75 184 ALA A N 1
ATOM 1493 C CA . ALA A 1 184 ? -24.908 -12.409 -39.708 1.00 36.75 184 ALA A CA 1
ATOM 1494 C C . ALA A 1 184 ? -26.261 -11.990 -40.301 1.00 36.75 184 ALA A C 1
ATOM 1496 O O . ALA A 1 184 ? -27.076 -12.833 -40.666 1.00 36.75 184 ALA A O 1
ATOM 1497 N N . GLN A 1 185 ? -26.530 -10.684 -40.361 1.00 37.28 185 GLN A N 1
ATOM 1498 C CA . GLN A 1 185 ? -27.602 -10.172 -41.204 1.00 37.28 185 GLN A CA 1
ATOM 1499 C C . GLN A 1 185 ? -27.143 -10.322 -42.652 1.00 37.28 185 GLN A C 1
ATOM 1501 O O . GLN A 1 185 ? -26.344 -9.542 -43.168 1.00 37.28 185 GLN A O 1
ATOM 1506 N N . THR A 1 186 ? -27.622 -11.380 -43.300 1.00 38.97 186 THR A N 1
ATOM 1507 C CA . THR A 1 186 ? -27.590 -11.507 -44.751 1.00 38.97 186 THR A CA 1
ATOM 1508 C C . THR A 1 186 ? -28.374 -10.341 -45.340 1.00 38.97 186 THR A C 1
ATOM 1510 O O . THR A 1 186 ? -29.561 -10.172 -45.067 1.00 38.97 186 THR A O 1
ATOM 1513 N N . ASN A 1 187 ? -27.685 -9.523 -46.124 1.00 35.16 187 ASN A N 1
ATOM 1514 C CA . ASN A 1 187 ? -28.215 -8.340 -46.780 1.00 35.16 187 ASN A CA 1
ATOM 1515 C C . ASN A 1 187 ? -29.153 -8.758 -47.931 1.00 35.16 187 ASN A C 1
ATOM 1517 O O . ASN A 1 187 ? -28.739 -8.834 -49.085 1.00 35.16 187 ASN A O 1
ATOM 1521 N N . SER A 1 188 ? -30.407 -9.089 -47.622 1.00 38.59 188 SER A N 1
ATOM 1522 C CA . SER A 1 188 ? -31.480 -9.207 -48.612 1.00 38.59 188 SER A CA 1
ATOM 1523 C C . SER A 1 188 ? -32.226 -7.874 -48.686 1.00 38.59 188 SER A C 1
ATOM 1525 O O . SER A 1 188 ? -32.966 -7.519 -47.769 1.00 38.59 188 SER A O 1
ATOM 1527 N N . ARG A 1 189 ? -31.987 -7.134 -49.778 1.00 32.75 189 ARG A N 1
ATOM 1528 C CA . ARG A 1 189 ? -32.690 -5.898 -50.167 1.00 32.75 189 ARG A CA 1
ATOM 1529 C C . ARG A 1 189 ? -34.216 -6.037 -50.006 1.00 32.75 189 ARG A C 1
ATOM 1531 O O . ARG A 1 189 ? -34.775 -6.970 -50.584 1.00 32.75 189 ARG A O 1
ATOM 1538 N N . PRO A 1 190 ? -34.907 -5.097 -49.342 1.00 33.81 190 PRO A N 1
ATOM 1539 C CA . PRO A 1 190 ? -36.349 -4.932 -49.497 1.00 33.81 190 PRO A CA 1
ATOM 1540 C C . PRO A 1 190 ? -36.656 -4.304 -50.866 1.00 33.81 190 PRO A C 1
ATOM 1542 O O . PRO A 1 190 ? -35.969 -3.373 -51.285 1.00 33.81 190 PRO A O 1
ATOM 1545 N N . GLN A 1 191 ? -37.668 -4.830 -51.561 1.00 38.00 191 GLN A N 1
ATOM 1546 C CA . GLN A 1 191 ? -38.212 -4.275 -52.804 1.00 38.00 191 GLN A CA 1
ATOM 1547 C C . GLN A 1 191 ? -38.722 -2.841 -52.589 1.00 38.00 191 GLN A C 1
ATOM 1549 O O . GLN A 1 191 ? -39.502 -2.590 -51.671 1.00 38.00 191 GLN A O 1
ATOM 1554 N N . GLU A 1 192 ? -38.299 -1.923 -53.459 1.00 32.75 192 GLU A N 1
ATOM 1555 C CA . GLU A 1 192 ? -38.888 -0.592 -53.615 1.00 32.75 192 GLU A CA 1
ATOM 1556 C C . GLU A 1 192 ? -40.336 -0.726 -54.114 1.00 32.75 192 GLU A C 1
ATOM 1558 O O . GLU A 1 192 ? -40.585 -1.295 -55.176 1.00 32.75 192 GLU A O 1
ATOM 1563 N N . PHE A 1 193 ? -41.291 -0.206 -53.342 1.00 34.12 193 PHE A N 1
ATOM 1564 C CA . PHE A 1 193 ? -42.631 0.128 -53.820 1.00 34.12 193 PHE A CA 1
ATOM 1565 C C . PHE A 1 193 ? -42.609 1.611 -54.202 1.00 34.12 193 PHE A C 1
ATOM 1567 O O . PHE A 1 193 ? -42.657 2.479 -53.330 1.00 34.12 193 PHE A O 1
ATOM 1574 N N . ASP A 1 194 ? -42.486 1.890 -55.497 1.00 36.66 194 ASP A N 1
ATOM 1575 C CA . ASP A 1 194 ? -42.658 3.228 -56.060 1.00 36.66 194 ASP A CA 1
ATOM 1576 C C . ASP A 1 194 ? -44.160 3.506 -56.232 1.00 36.66 194 ASP A C 1
ATOM 1578 O O . ASP A 1 194 ? -44.872 2.776 -56.926 1.00 36.66 194 ASP A O 1
ATOM 1582 N N . MET A 1 195 ? -44.654 4.538 -55.546 1.00 42.97 195 MET A N 1
ATOM 1583 C CA . MET A 1 195 ? -45.994 5.087 -55.727 1.00 42.97 195 MET A CA 1
ATOM 1584 C C . MET A 1 195 ? -45.881 6.509 -56.274 1.00 42.97 195 MET A C 1
ATOM 1586 O O . MET A 1 195 ? -45.905 7.471 -55.508 1.00 42.97 195 MET A O 1
ATOM 1590 N N . SER A 1 196 ? -45.837 6.647 -57.600 1.00 32.88 196 SER A N 1
ATOM 1591 C CA . SER A 1 196 ? -46.362 7.826 -58.295 1.00 32.88 196 SER A CA 1
ATOM 1592 C C . SER A 1 196 ? -46.610 7.541 -59.785 1.00 32.88 196 SER A C 1
ATOM 1594 O O . SER A 1 196 ? -45.679 7.330 -60.550 1.00 32.88 196 SER A O 1
ATOM 1596 N N . LEU A 1 197 ? -47.877 7.490 -60.203 1.00 35.66 197 LEU A N 1
ATOM 1597 C CA . LEU A 1 197 ? -48.511 8.526 -61.032 1.00 35.66 197 LEU A CA 1
ATOM 1598 C C . LEU A 1 197 ? -49.952 8.119 -61.396 1.00 35.66 197 LEU A C 1
ATOM 1600 O O . LEU A 1 197 ? -50.232 6.970 -61.740 1.00 35.66 197 LEU A O 1
ATOM 1604 N N . ALA A 1 198 ? -50.837 9.111 -61.295 1.00 38.22 198 ALA A N 1
ATOM 1605 C CA . ALA A 1 198 ? -52.022 9.251 -62.132 1.00 38.22 198 ALA A CA 1
ATOM 1606 C C . ALA A 1 198 ? -51.612 9.732 -63.532 1.00 38.22 198 ALA A C 1
ATOM 1608 O O . ALA A 1 198 ? -50.547 10.386 -63.621 1.00 38.22 198 ALA A O 1
#

Radius of gyration: 28.07 Å; chains: 1; bounding box: 109×38×89 Å

Foldseek 3Di:
DDDDPPPPVVVVVVVVVVVVPPLPQDQDDLVNLLQLLCVLQVCHPVNVVVDDPVVSQVVSCVQQVDGSHVLNVLSVCCCDPPQPQQHDDSVLSDSNNSLLLSLLSSCVVVVDPDLVVSCVSRVHDSVCNDDPNSVSSNRNSVSCVVVQQDDDPQCPDPPDQDQRFRDDPPDRDRPDRDGDDPPPPDDDDDDDDDDDDD

Sequence (198 aa):
MPNEVSQKGQKEEKQHLSSRNVLDAMFLSPNDVLMRGLNFVGLDVSKQAKVQRATNIKRFRCHYGSSPLDIAEIWFDLCHADIVAAKIPMKDQTERGFKRFMVAHYWLWTKPKNAELMALRFHLYTREVSGEALWWWIKRIGALKGKTIIWHKGLDSPHSHLKVLISRSGSQRILASIEIHHGAQTNSRPQEFDMSLA

Secondary structure (DSSP, 8-state):
----STTSHHHHHHHHTSTT---------HHHHHHHHHHHTT--HHHHHTS-HHHHHHHHHHHHSS-HHHHHHHHHHHHH-S-TTTPPPGGGSSHHHHHHHHHHHHHHHH--S-HHHHHHHHT--GGGSSHHHHHHHHHHHHHTHHHH----GGGGSTT--------BTTB------------------PPP------